Protein AF-A0AAC9JGA3-F1 (afdb_monomer_lite)

Secondary structure (DSSP, 8-state):
----------------------------STTTHHHHHHHHHHHHHTS-----------------------------------------GGGGSBGGG--TT-EEEESS-EEE-TTEEEEEEETTEEEEEETT--HHHHHHHHHSSSS-EEEEEES-SSEEE--SSSTTSPPPEEEEEEEEEEE-GGG-EEEEEEEPPBPPTTS-TT--B-EEEEEEPPTT--GGG-BHHHHHHHTTT-EEEE--S----

Sequence (249 aa):
MKEWKLCFLAGTIISSVVAPHVAFAQESDSAFSRIDEFLEQRTTLLSSDGAAEDAIEEKVEQPSQPEVAKHDVESEPKATPKPIADSNPNHSIALMDLPPASQFVFKQDVYLSANKKGKYFHGGSVLDISASASETEIVELLHSKNNSACALISNKSNIMMRGNDTTGRAPTFLEVSKVKLSSYSQGSKIYTITFDSKRPKNVDANSSIDISIMCSVPQGVEPSNVTLGDVNQSFGYMFDYTISNYIEI

pLDDT: mean 71.3, std 25.4, range [27.08, 97.81]

Radius of gyration: 30.63 Å; chains: 1; bounding box: 116×84×49 Å

Foldseek 3Di:
DDDDDDDDDDDDPPDDDDDPPPDPDDDDPVPVVVVVVVVVVVVVVVVDDDDDDDDDDDDDDDDDDDDDDDDDDPDDPPDDPDPPPPPQVQQQAQPQNFDFQKKWWFAAKDAFAPQFFWWKFAQNDIDTHGVPDDPVNVLCVQVVDQAKMKIKGKPDGGDMQHRPPDDPDGGHMFTFPHWDWDADPPRKIKIKTWTDWDDDPPDDPPDTITIIMIMTDHPPDDSRRHGNNSVCSSVVNRTDIDGDPDDDD

Structure (mmCIF, N/CA/C/O backbone):
data_AF-A0AAC9JGA3-F1
#
_entry.id   AF-A0AAC9JGA3-F1
#
loop_
_atom_site.group_PDB
_atom_site.id
_atom_site.type_symbol
_atom_site.label_atom_id
_atom_site.label_alt_id
_atom_site.label_comp_id
_atom_site.label_asym_id
_atom_site.label_entity_id
_atom_site.label_seq_id
_atom_site.pdbx_PDB_ins_code
_atom_site.Cartn_x
_atom_site.Cartn_y
_atom_site.Cartn_z
_atom_site.occupancy
_atom_site.B_iso_or_equiv
_atom_site.auth_seq_id
_atom_site.auth_comp_id
_atom_site.auth_asym_id
_atom_site.auth_atom_id
_atom_site.pdbx_PDB_model_num
ATOM 1 N N . MET A 1 1 ? 57.430 58.718 -22.036 1.00 35.16 1 MET A N 1
ATOM 2 C CA . MET A 1 1 ? 56.676 59.017 -23.277 1.00 35.16 1 MET A CA 1
ATOM 3 C C . MET A 1 1 ? 55.549 57.981 -23.328 1.00 35.16 1 MET A C 1
ATOM 5 O O . MET A 1 1 ? 55.877 56.823 -23.127 1.00 35.16 1 MET A O 1
ATOM 9 N N . LYS A 1 2 ? 54.241 58.303 -23.259 1.00 39.06 2 LYS A N 1
ATOM 10 C CA . LYS A 1 2 ? 53.410 59.109 -24.195 1.00 39.06 2 LYS A CA 1
ATOM 11 C C . LYS A 1 2 ? 53.525 58.555 -25.632 1.00 39.06 2 LYS A C 1
ATOM 13 O O . LYS A 1 2 ? 54.653 58.486 -26.096 1.00 39.06 2 LYS A O 1
ATOM 18 N N . GLU A 1 3 ? 52.483 58.127 -26.359 1.00 39.69 3 GLU A N 1
ATOM 19 C CA . GLU A 1 3 ? 51.001 58.185 -26.215 1.00 39.69 3 GLU A CA 1
ATOM 20 C C . GLU A 1 3 ? 50.370 56.853 -26.714 1.00 39.69 3 GLU A C 1
ATOM 22 O O . GLU A 1 3 ? 50.988 56.149 -27.503 1.00 39.69 3 GLU A O 1
ATOM 27 N N . TRP A 1 4 ? 49.285 56.313 -26.140 1.00 36.78 4 TRP A N 1
ATOM 28 C CA . TRP A 1 4 ? 47.860 56.621 -26.397 1.00 36.78 4 TRP A CA 1
ATOM 29 C C . TRP A 1 4 ? 47.379 56.435 -27.856 1.00 36.78 4 TRP A C 1
ATOM 31 O O . TRP A 1 4 ? 47.672 57.245 -28.729 1.00 36.78 4 TRP A O 1
ATOM 41 N N . LYS A 1 5 ? 46.531 55.416 -28.079 1.00 42.72 5 LYS A N 1
ATOM 42 C CA . LYS A 1 5 ? 45.452 55.406 -29.086 1.00 42.72 5 LYS A CA 1
ATOM 43 C C . LYS A 1 5 ? 44.316 54.485 -28.625 1.00 42.72 5 LYS A C 1
ATOM 45 O O . LYS A 1 5 ? 44.536 53.299 -28.398 1.00 42.72 5 LYS A O 1
ATOM 50 N N . LEU A 1 6 ? 43.113 55.043 -28.478 1.00 40.84 6 LEU A N 1
ATOM 51 C CA . LEU A 1 6 ? 41.872 54.275 -28.332 1.00 40.84 6 LEU A CA 1
ATOM 52 C C . LEU A 1 6 ? 41.413 53.745 -29.698 1.00 40.84 6 LEU A C 1
ATOM 54 O O . LEU A 1 6 ? 41.661 54.390 -30.714 1.00 40.84 6 LEU A O 1
ATOM 58 N N . CYS A 1 7 ? 40.640 52.656 -29.680 1.00 36.59 7 CYS A N 1
ATOM 59 C CA . CYS A 1 7 ? 39.311 52.615 -30.304 1.00 36.59 7 CYS A CA 1
ATOM 60 C C . CYS A 1 7 ? 38.496 51.440 -29.731 1.00 36.59 7 CYS A C 1
ATOM 62 O O . CYS A 1 7 ? 38.776 50.280 -30.018 1.00 36.59 7 CYS A O 1
ATOM 64 N N . PHE A 1 8 ? 37.482 51.750 -28.920 1.00 35.50 8 PHE A N 1
ATOM 65 C CA . PHE A 1 8 ? 36.394 50.827 -28.576 1.00 35.50 8 PHE A CA 1
ATOM 66 C C . PHE A 1 8 ? 35.356 50.857 -29.703 1.00 35.50 8 PHE A C 1
ATOM 68 O O . PHE A 1 8 ? 34.937 51.957 -30.050 1.00 35.50 8 PHE A O 1
ATOM 75 N N . LEU A 1 9 ? 34.900 49.699 -30.207 1.00 37.31 9 LEU A N 1
ATOM 76 C CA . LEU A 1 9 ? 33.552 49.508 -30.787 1.00 37.31 9 LEU A CA 1
ATOM 77 C C . LEU A 1 9 ? 33.303 48.049 -31.223 1.00 37.31 9 LEU A C 1
ATOM 79 O O . LEU A 1 9 ? 33.610 47.653 -32.341 1.00 37.31 9 LEU A O 1
ATOM 83 N N . ALA A 1 10 ? 32.704 47.269 -30.325 1.00 38.72 10 ALA A N 1
ATOM 84 C CA . ALA A 1 10 ? 31.880 46.086 -30.592 1.00 38.72 10 ALA A CA 1
ATOM 85 C C . ALA A 1 10 ? 31.180 45.749 -29.261 1.00 38.72 10 ALA A C 1
ATOM 87 O O . ALA A 1 10 ? 31.833 45.730 -28.224 1.00 38.72 10 ALA A O 1
ATOM 88 N N . GLY A 1 11 ? 29.878 45.516 -29.169 1.00 33.78 11 GLY A N 1
ATOM 89 C CA . GLY A 1 11 ? 28.859 45.395 -30.204 1.00 33.78 11 GLY A CA 1
ATOM 90 C C . GLY A 1 11 ? 27.708 44.616 -29.577 1.00 33.78 11 GLY A C 1
ATOM 91 O O . GLY A 1 11 ? 27.741 43.390 -29.555 1.00 33.78 11 GLY A O 1
ATOM 92 N N . THR A 1 12 ? 26.749 45.317 -28.971 1.00 39.12 12 THR A N 1
ATOM 93 C CA . THR A 1 12 ? 25.687 44.696 -28.166 1.00 39.12 12 THR A CA 1
ATOM 94 C C . THR A 1 12 ? 24.723 43.916 -29.057 1.00 39.12 12 THR A C 1
ATOM 96 O O . THR A 1 12 ? 23.787 44.486 -29.614 1.00 39.12 12 THR A O 1
ATOM 99 N N . ILE A 1 13 ? 24.925 42.603 -29.183 1.00 40.97 13 ILE A N 1
ATOM 100 C CA . ILE A 1 13 ? 23.961 41.720 -29.845 1.00 40.97 13 ILE A CA 1
ATOM 101 C C . ILE A 1 13 ? 22.857 41.378 -28.843 1.00 40.97 13 ILE A C 1
ATOM 103 O O . ILE A 1 13 ? 22.954 40.422 -28.075 1.00 40.97 13 ILE A O 1
ATOM 107 N N . ILE A 1 14 ? 21.779 42.161 -28.878 1.00 38.78 14 ILE A N 1
ATOM 108 C CA . ILE A 1 14 ? 20.491 41.752 -28.315 1.00 38.78 14 ILE A CA 1
ATOM 109 C C . ILE A 1 14 ? 19.895 40.729 -29.288 1.00 38.78 14 ILE A C 1
ATOM 111 O O . ILE A 1 14 ? 19.242 41.098 -30.260 1.00 38.78 14 ILE A O 1
ATOM 115 N N . SER A 1 15 ? 20.148 39.439 -29.055 1.00 36.59 15 SER A N 1
ATOM 116 C CA . SER A 1 15 ? 19.426 38.363 -29.743 1.00 36.59 15 SER A CA 1
ATOM 117 C C . SER A 1 15 ? 18.213 37.962 -28.917 1.00 36.59 15 SER A C 1
ATOM 119 O O . SER A 1 15 ? 18.303 37.197 -27.959 1.00 36.59 15 SER A O 1
ATOM 121 N N . SER A 1 16 ? 17.065 38.506 -29.303 1.00 36.69 16 SER A N 1
ATOM 122 C CA . SER A 1 16 ? 15.755 38.060 -28.849 1.00 36.69 16 SER A CA 1
ATOM 123 C C . SER A 1 16 ? 15.495 36.626 -29.316 1.00 36.69 16 SER A C 1
ATOM 125 O O . SER A 1 16 ? 15.308 36.395 -30.512 1.00 36.69 16 SER A O 1
ATOM 127 N N . VAL A 1 17 ? 15.415 35.678 -28.382 1.00 37.91 17 VAL A N 1
ATOM 128 C CA . VAL A 1 17 ? 14.782 34.375 -28.626 1.00 37.91 17 VAL A CA 1
ATOM 129 C C . VAL A 1 17 ? 13.423 34.385 -27.939 1.00 37.91 17 VAL A C 1
ATOM 131 O O . VAL A 1 17 ? 13.317 34.532 -26.724 1.00 37.91 17 VAL A O 1
ATOM 134 N N . VAL A 1 18 ? 12.382 34.296 -28.762 1.00 38.16 18 VAL A N 1
ATOM 135 C CA . VAL A 1 18 ? 10.975 34.368 -28.365 1.00 38.16 18 VAL A CA 1
ATOM 136 C C . VAL A 1 18 ? 10.595 33.130 -27.553 1.00 38.16 18 VAL A C 1
ATOM 138 O O . VAL A 1 18 ? 10.873 32.004 -27.963 1.00 38.16 18 VAL A O 1
ATOM 141 N N . ALA A 1 19 ? 9.925 33.336 -26.419 1.00 34.31 19 ALA A N 1
ATOM 142 C CA . ALA A 1 19 ? 9.324 32.249 -25.660 1.00 34.31 19 ALA A CA 1
ATOM 143 C C . ALA A 1 19 ? 8.141 31.644 -26.443 1.00 34.31 19 ALA A C 1
ATOM 145 O O . ALA A 1 19 ? 7.256 32.394 -26.867 1.00 34.31 19 ALA A O 1
ATOM 146 N N . PRO A 1 20 ? 8.051 30.311 -26.601 1.00 36.00 20 PRO A N 1
ATOM 147 C CA . PRO A 1 20 ? 6.816 29.686 -27.039 1.00 36.00 20 PRO A CA 1
ATOM 148 C C . PRO A 1 20 ? 5.809 29.738 -25.885 1.00 36.00 20 PRO A C 1
ATOM 150 O O . PRO A 1 20 ? 5.829 28.906 -24.978 1.00 36.00 20 PRO A O 1
ATOM 153 N N . HIS A 1 21 ? 4.915 30.726 -25.921 1.00 32.41 21 HIS A N 1
ATOM 154 C CA . HIS A 1 21 ? 3.704 30.720 -25.106 1.00 32.41 21 HIS A CA 1
ATOM 155 C C . HIS A 1 21 ? 2.812 29.550 -25.541 1.00 32.41 21 HIS A C 1
ATOM 157 O O . HIS A 1 21 ? 1.985 29.685 -26.441 1.00 32.41 21 HIS A O 1
ATOM 163 N N . VAL A 1 22 ? 2.968 28.393 -24.895 1.00 35.88 22 VAL A N 1
ATOM 164 C CA . VAL A 1 22 ? 1.945 27.346 -24.932 1.00 35.88 22 VAL A CA 1
ATOM 165 C C . VAL A 1 22 ? 0.841 27.783 -23.979 1.00 35.88 22 VAL A C 1
ATOM 167 O O . VAL A 1 22 ? 1.027 27.806 -22.763 1.00 35.88 22 VAL A O 1
ATOM 170 N N . ALA A 1 23 ? -0.290 28.192 -24.548 1.00 32.78 23 ALA A N 1
ATOM 171 C CA . ALA A 1 23 ? -1.455 28.604 -23.789 1.00 32.78 23 ALA A CA 1
ATOM 172 C C . ALA A 1 23 ? -2.025 27.408 -23.011 1.00 32.78 23 ALA A C 1
ATOM 174 O O . ALA A 1 23 ? -2.644 26.520 -23.594 1.00 32.78 23 ALA A O 1
ATOM 175 N N . PHE A 1 24 ? -1.851 27.408 -21.689 1.00 33.88 24 PHE A N 1
ATOM 176 C CA . PHE A 1 24 ? -2.744 26.655 -20.817 1.00 33.88 24 PHE A CA 1
ATOM 177 C C . PHE A 1 24 ? -4.070 27.408 -20.763 1.00 33.88 24 PHE A C 1
ATOM 179 O O . PHE A 1 24 ? -4.141 28.521 -20.242 1.00 33.88 24 PHE A O 1
ATOM 186 N N . ALA A 1 25 ? -5.098 26.816 -21.369 1.00 36.44 25 ALA A N 1
ATOM 187 C CA . ALA A 1 25 ? -6.450 27.342 -21.321 1.00 36.44 25 ALA A CA 1
ATOM 188 C C . ALA A 1 25 ? -6.956 27.392 -19.870 1.00 36.44 25 ALA A C 1
ATOM 190 O O . ALA A 1 25 ? -6.658 26.511 -19.062 1.00 36.44 25 ALA A O 1
ATOM 191 N N . GLN A 1 26 ? -7.737 28.427 -19.561 1.00 38.59 26 GLN A N 1
ATOM 192 C CA . GLN A 1 26 ? -8.506 28.510 -18.323 1.00 38.59 26 GLN A CA 1
ATOM 193 C C . GLN A 1 26 ? -9.514 27.361 -18.265 1.00 38.59 26 GLN A C 1
ATOM 195 O O . GLN A 1 26 ? -10.462 27.352 -19.045 1.00 38.59 26 GLN A O 1
ATOM 200 N N . GLU A 1 27 ? -9.359 26.446 -17.309 1.00 40.41 27 GLU A N 1
ATOM 201 C CA . GLU A 1 27 ? -10.446 25.549 -16.906 1.00 40.41 27 GLU A CA 1
ATOM 202 C C . GLU A 1 27 ? -10.263 25.075 -15.451 1.00 40.41 27 GLU A C 1
ATOM 204 O O . GLU A 1 27 ? -10.041 23.902 -15.163 1.00 40.41 27 GLU A O 1
ATOM 209 N N . SER A 1 28 ? -10.308 26.019 -14.500 1.00 44.59 28 SER A N 1
ATOM 210 C CA . SER A 1 28 ? -10.261 25.706 -13.058 1.00 44.59 28 SER A CA 1
ATOM 211 C C . SER A 1 28 ? -11.213 26.521 -12.172 1.00 44.59 28 SER A C 1
ATOM 213 O O . SER A 1 28 ? -11.169 26.369 -10.955 1.00 44.59 28 SER A O 1
ATOM 215 N N . ASP A 1 29 ? -12.114 27.323 -12.748 1.00 38.22 29 ASP A N 1
ATOM 216 C CA . ASP A 1 29 ? -13.107 28.094 -11.977 1.00 38.22 29 ASP A CA 1
ATOM 217 C C . ASP A 1 29 ? -14.356 27.259 -11.605 1.00 38.22 29 ASP A C 1
ATOM 219 O O . ASP A 1 29 ? -15.135 27.639 -10.735 1.00 38.22 29 ASP A O 1
ATOM 223 N N . SER A 1 30 ? -14.537 26.077 -12.210 1.00 47.59 30 SER A N 1
ATOM 224 C CA . SER A 1 30 ? -15.674 25.169 -11.966 1.00 47.59 30 SER A CA 1
ATOM 225 C C . SER A 1 30 ? -15.442 24.131 -10.857 1.00 47.59 30 SER A C 1
ATOM 227 O O . SER A 1 30 ? -16.378 23.441 -10.449 1.00 47.59 30 SER A O 1
ATOM 229 N N . ALA A 1 31 ? -14.203 23.992 -10.373 1.00 47.34 31 ALA A N 1
ATOM 230 C CA . ALA A 1 31 ? -13.842 23.018 -9.341 1.00 47.34 31 ALA A CA 1
ATOM 231 C C . ALA A 1 31 ? -14.022 23.562 -7.913 1.00 47.34 31 ALA A C 1
ATOM 233 O O . ALA A 1 31 ? -14.289 22.784 -6.999 1.00 47.34 31 ALA A O 1
ATOM 234 N N . PHE A 1 32 ? -13.909 24.882 -7.724 1.00 42.53 32 PHE A N 1
ATOM 235 C CA . PHE A 1 32 ? -14.073 25.524 -6.416 1.00 42.53 32 PHE A CA 1
ATOM 236 C C . PHE A 1 32 ? -15.542 25.822 -6.078 1.00 42.53 32 PHE A C 1
ATOM 238 O O . PHE A 1 32 ? -15.943 25.608 -4.937 1.00 42.53 32 PHE A O 1
ATOM 245 N N . SER A 1 33 ? -16.381 26.177 -7.060 1.00 46.97 33 SER A N 1
ATOM 246 C CA . SER A 1 33 ? -17.808 26.471 -6.821 1.00 46.97 33 SER A CA 1
ATOM 247 C C . SER A 1 33 ? -18.597 25.298 -6.222 1.00 46.97 33 SER A C 1
ATOM 249 O O . SER A 1 33 ? -19.509 25.509 -5.428 1.00 46.97 33 SER A O 1
ATOM 251 N N . ARG A 1 34 ? -18.206 24.053 -6.527 1.00 48.91 34 ARG A N 1
ATOM 252 C CA . ARG A 1 34 ? -18.829 22.839 -5.965 1.00 48.91 34 ARG A CA 1
ATOM 253 C C . ARG A 1 34 ? -18.509 22.596 -4.488 1.00 48.91 34 ARG A C 1
ATOM 255 O O . ARG A 1 34 ? -19.200 21.807 -3.851 1.00 48.91 34 ARG A O 1
ATOM 262 N N . ILE A 1 35 ? -17.455 23.214 -3.955 1.00 54.16 35 ILE A N 1
ATOM 263 C CA . ILE A 1 35 ? -17.107 23.110 -2.531 1.00 54.16 35 ILE A CA 1
ATOM 264 C C . ILE A 1 35 ? -17.970 24.090 -1.731 1.00 54.16 35 ILE A C 1
ATOM 266 O O . ILE A 1 35 ? -18.530 23.702 -0.707 1.00 54.16 35 ILE A O 1
ATOM 270 N N . ASP A 1 36 ? -18.153 25.309 -2.239 1.00 46.88 36 ASP A N 1
ATOM 271 C CA . ASP A 1 36 ? -18.997 26.323 -1.601 1.00 46.88 36 ASP A CA 1
ATOM 272 C C . ASP A 1 36 ? -20.487 25.926 -1.629 1.00 46.88 36 ASP A C 1
ATOM 274 O O . ASP A 1 36 ? -21.153 25.978 -0.595 1.00 46.88 36 ASP A O 1
ATOM 278 N N . GLU A 1 37 ? -20.989 25.391 -2.752 1.00 53.19 37 GLU A N 1
ATOM 279 C CA . GLU A 1 37 ? -22.365 24.867 -2.859 1.00 53.19 37 GLU A CA 1
ATOM 280 C C . GLU A 1 37 ? -22.641 23.732 -1.847 1.00 53.19 37 GLU A C 1
ATOM 282 O O . GLU A 1 37 ? -23.715 23.661 -1.244 1.00 53.19 37 GLU A O 1
ATOM 287 N N . PHE A 1 38 ? -21.648 22.873 -1.581 1.00 52.19 38 PHE A N 1
ATOM 288 C CA . PHE A 1 38 ? -21.757 21.797 -0.587 1.00 52.19 38 PHE A CA 1
ATOM 289 C C . PHE A 1 38 ? -21.788 22.322 0.861 1.00 52.19 38 PHE A C 1
ATOM 291 O O . PHE A 1 38 ? -22.424 21.721 1.733 1.00 52.19 38 PHE A O 1
ATOM 298 N N . LEU A 1 39 ? -21.126 23.452 1.136 1.00 49.81 39 LEU A N 1
ATOM 299 C CA . LEU A 1 39 ? -21.152 24.108 2.446 1.00 49.81 39 LEU A CA 1
ATOM 300 C C . LEU A 1 39 ? -22.472 24.867 2.678 1.00 49.81 39 LEU A C 1
ATOM 302 O O . LEU A 1 39 ? -23.038 24.777 3.773 1.00 49.81 39 LEU A O 1
ATOM 306 N N . GLU A 1 40 ? -23.025 25.530 1.657 1.00 55.47 40 GLU A N 1
ATOM 307 C CA . GLU A 1 40 ? -24.343 26.182 1.749 1.00 55.47 40 GLU A CA 1
ATOM 308 C C . GLU A 1 40 ? -25.490 25.172 1.926 1.00 55.47 40 GLU A C 1
ATOM 310 O O . GLU A 1 40 ? -26.335 25.352 2.813 1.00 55.47 40 GLU A O 1
ATOM 315 N N . GLN A 1 41 ? -25.490 24.058 1.177 1.00 53.41 41 GLN A N 1
ATOM 316 C CA . GLN A 1 41 ? -26.484 22.981 1.340 1.00 53.41 41 GLN A CA 1
ATOM 317 C C . GLN A 1 41 ? -26.457 22.367 2.749 1.00 53.41 41 GLN A C 1
ATOM 319 O O . GLN A 1 41 ? -27.500 22.060 3.330 1.00 53.41 41 GLN A O 1
ATOM 324 N N . ARG A 1 42 ? -25.270 22.226 3.352 1.00 50.84 42 ARG A N 1
ATOM 325 C CA . ARG A 1 42 ? -25.152 21.712 4.725 1.00 50.84 42 ARG A CA 1
ATOM 326 C C . ARG A 1 42 ? -25.665 22.706 5.772 1.00 50.84 42 ARG A C 1
ATOM 328 O O . ARG A 1 42 ? -26.176 22.285 6.806 1.00 50.84 42 ARG A O 1
ATOM 335 N N . THR A 1 43 ? -25.556 24.006 5.503 1.00 48.94 43 THR A N 1
ATOM 336 C CA . THR A 1 43 ? -26.014 25.070 6.413 1.00 48.94 43 THR A CA 1
ATOM 337 C C . THR A 1 43 ? -27.540 25.237 6.372 1.00 48.94 43 THR A C 1
ATOM 339 O O . THR A 1 43 ? -28.170 25.453 7.408 1.00 48.94 43 THR A O 1
ATOM 342 N N . THR A 1 44 ? -28.158 25.046 5.201 1.00 49.69 44 THR A N 1
ATOM 343 C CA . THR A 1 44 ? -29.626 25.032 5.048 1.00 49.69 44 THR A CA 1
ATOM 344 C C . THR A 1 44 ? -30.269 23.790 5.669 1.00 49.69 44 THR A C 1
ATOM 346 O O . THR A 1 44 ? -31.257 23.925 6.390 1.00 49.69 44 THR A O 1
ATOM 349 N N . LEU A 1 45 ? -29.679 22.599 5.500 1.00 49.25 45 LEU A N 1
ATOM 350 C CA . LEU A 1 45 ? -30.177 21.362 6.128 1.00 49.25 45 LEU A CA 1
ATOM 351 C C . LEU A 1 45 ? -30.067 21.346 7.665 1.00 49.25 45 LEU A C 1
ATOM 353 O O . LEU A 1 45 ? -30.804 20.614 8.315 1.00 49.25 45 LEU A O 1
ATOM 357 N N . LEU A 1 46 ? -29.191 22.163 8.259 1.00 45.72 46 LEU A N 1
ATOM 358 C CA . LEU A 1 46 ? -29.091 22.340 9.717 1.00 45.72 46 LEU A CA 1
ATOM 359 C C . LEU A 1 46 ? -30.073 23.385 10.285 1.00 45.72 46 LEU A C 1
ATOM 361 O O . LEU A 1 46 ? -30.075 23.614 11.492 1.00 45.72 46 LEU A O 1
ATOM 365 N N . SER A 1 47 ? -30.894 24.016 9.437 1.00 43.97 47 SER A N 1
ATOM 366 C CA . SER A 1 47 ? -31.835 25.084 9.823 1.00 43.97 47 SER A CA 1
ATOM 367 C C . SER A 1 47 ? -33.314 24.723 9.607 1.00 43.97 47 SER A C 1
ATOM 369 O O . SER A 1 47 ? -34.175 25.586 9.763 1.00 43.97 47 SER A O 1
ATOM 371 N N . SER A 1 48 ? -33.627 23.475 9.236 1.00 37.34 48 SER A N 1
ATOM 372 C CA . SER A 1 48 ? -34.992 23.020 8.933 1.00 37.34 48 SER A CA 1
ATOM 373 C C . SER A 1 48 ? -35.413 21.863 9.844 1.00 37.34 48 SER A C 1
ATOM 375 O O . SER A 1 48 ? -35.431 20.705 9.443 1.00 37.34 48 SER A O 1
ATOM 377 N N . ASP A 1 49 ? -35.779 22.214 11.076 1.00 40.59 49 ASP A N 1
ATOM 378 C CA . ASP A 1 49 ? -36.531 21.354 11.994 1.00 40.59 49 ASP A CA 1
ATOM 379 C C . ASP A 1 49 ? -37.865 22.066 12.301 1.00 40.59 49 ASP A C 1
ATOM 381 O O . ASP A 1 49 ? -37.873 23.105 12.968 1.00 40.59 49 ASP A O 1
ATOM 385 N N . GLY A 1 50 ? -38.994 21.562 11.779 1.00 29.67 50 GLY A N 1
ATOM 386 C CA . GLY A 1 50 ? -40.327 22.101 12.103 1.00 29.67 50 GLY A CA 1
ATOM 387 C C . GLY A 1 50 ? -41.479 21.801 11.124 1.00 29.67 50 GLY A C 1
ATOM 388 O O . GLY A 1 50 ? -41.479 22.333 10.021 1.00 29.67 50 GLY A O 1
ATOM 389 N N . ALA A 1 51 ? -42.505 21.085 11.628 1.00 29.61 51 ALA A N 1
ATOM 390 C CA . ALA A 1 51 ? -43.886 20.901 11.104 1.00 29.61 51 ALA A CA 1
ATOM 391 C C . ALA A 1 51 ? -44.044 20.122 9.762 1.00 29.61 51 ALA A C 1
ATOM 393 O O . ALA A 1 51 ? -43.374 20.429 8.786 1.00 29.61 51 ALA A O 1
ATOM 394 N N . ALA A 1 52 ? -44.779 18.992 9.686 1.00 29.88 52 ALA A N 1
ATOM 395 C CA . ALA A 1 52 ? -46.258 18.802 9.712 1.00 29.88 52 ALA A CA 1
ATOM 396 C C . ALA A 1 52 ? -46.958 19.360 8.439 1.00 29.88 52 ALA A C 1
ATOM 398 O O . ALA A 1 52 ? -46.578 20.436 7.994 1.00 29.88 52 ALA A O 1
ATOM 399 N N . GLU A 1 53 ? -47.958 18.745 7.779 1.00 31.14 53 GLU A N 1
ATOM 400 C CA . GLU A 1 53 ? -48.850 17.577 8.021 1.00 31.14 53 GLU A CA 1
ATOM 401 C C . GLU A 1 53 ? -49.562 17.180 6.677 1.00 31.14 53 GLU A C 1
ATOM 403 O O . GLU A 1 53 ? -49.575 18.012 5.775 1.00 31.14 53 GLU A O 1
ATOM 408 N N . ASP A 1 54 ? -50.181 15.980 6.571 1.00 28.36 54 ASP A N 1
ATOM 409 C CA . ASP A 1 54 ? -51.308 15.561 5.664 1.00 28.36 54 ASP A CA 1
ATOM 410 C C . ASP A 1 54 ? -51.261 15.730 4.101 1.00 28.36 54 ASP A C 1
ATOM 412 O O . ASP A 1 54 ? -50.479 16.507 3.569 1.00 28.36 54 ASP A O 1
ATOM 416 N N . ALA A 1 55 ? -52.101 15.106 3.233 1.00 31.03 55 ALA A N 1
ATOM 417 C CA . ALA A 1 55 ? -52.839 13.809 3.164 1.00 31.03 55 ALA A CA 1
ATOM 418 C C . ALA A 1 55 ? -53.567 13.644 1.767 1.00 31.03 55 ALA A C 1
ATOM 420 O O . ALA A 1 55 ? -53.608 14.609 1.008 1.00 31.03 55 ALA A O 1
ATOM 421 N N . ILE A 1 56 ? -54.224 12.483 1.489 1.00 34.84 56 ILE A N 1
ATOM 422 C CA . ILE A 1 56 ? -55.267 12.178 0.429 1.00 34.84 56 ILE A CA 1
ATOM 423 C C . ILE A 1 56 ? -54.740 11.944 -1.037 1.00 34.84 56 ILE A C 1
ATOM 425 O O . ILE A 1 56 ? -53.909 12.721 -1.484 1.00 34.84 56 ILE A O 1
ATOM 429 N N . GLU A 1 57 ? -54.988 10.881 -1.855 1.00 32.06 57 GLU A N 1
ATOM 430 C CA . GLU A 1 57 ? -56.140 10.037 -2.364 1.00 32.06 57 GLU A CA 1
ATOM 431 C C . GLU A 1 57 ? -56.873 10.576 -3.644 1.00 32.06 57 GLU A C 1
ATOM 433 O O . GLU A 1 57 ? -56.887 11.786 -3.836 1.00 32.06 57 GLU A O 1
ATOM 438 N N . GLU A 1 58 ? -57.460 9.828 -4.617 1.00 29.58 58 GLU A N 1
ATOM 439 C CA . GLU A 1 58 ? -57.794 8.386 -4.855 1.00 29.58 58 GLU A CA 1
ATOM 440 C C . GLU A 1 58 ? -57.863 8.046 -6.403 1.00 29.58 58 GLU A C 1
ATOM 442 O O . GLU A 1 58 ? -58.404 8.856 -7.152 1.00 29.58 58 GLU A O 1
ATOM 447 N N . LYS A 1 59 ? -57.460 6.826 -6.868 1.00 27.64 59 LYS A N 1
ATOM 448 C CA . LYS A 1 59 ? -57.993 6.062 -8.076 1.00 27.64 59 LYS A CA 1
ATOM 449 C C . LYS A 1 59 ? -57.696 6.583 -9.529 1.00 27.64 59 LYS A C 1
ATOM 451 O O . LYS A 1 59 ? -57.260 7.710 -9.683 1.00 27.64 59 LYS A O 1
ATOM 456 N N . VAL A 1 60 ? -57.793 5.851 -10.672 1.00 28.58 60 VAL A N 1
ATOM 457 C CA . VAL A 1 60 ? -58.832 4.933 -11.242 1.00 28.58 60 VAL A CA 1
ATOM 458 C C . VAL A 1 60 ? -58.316 3.959 -12.360 1.00 28.58 60 VAL A C 1
ATOM 460 O O . VAL A 1 60 ? -57.525 4.353 -13.207 1.00 28.58 60 VAL A O 1
ATOM 463 N N . GLU A 1 61 ? -58.851 2.722 -12.347 1.00 27.08 61 GLU A N 1
ATOM 464 C CA . GLU A 1 61 ? -59.129 1.653 -13.366 1.00 27.08 61 GLU A CA 1
ATOM 465 C C . GLU A 1 61 ? -58.288 1.293 -14.629 1.00 27.08 61 GLU A C 1
ATOM 467 O O . GLU A 1 61 ? -57.886 2.103 -15.458 1.00 27.08 61 GLU A O 1
ATOM 472 N N . GLN A 1 62 ? -58.234 -0.037 -14.834 1.00 31.42 62 GLN A N 1
ATOM 473 C CA . GLN A 1 62 ? -57.992 -0.816 -16.065 1.00 31.42 62 GLN A CA 1
ATOM 474 C C . GLN A 1 62 ? -59.362 -1.336 -16.582 1.00 31.42 62 GLN A C 1
ATOM 476 O O . GLN A 1 62 ? -60.223 -1.619 -15.746 1.00 31.42 62 GLN A O 1
ATOM 481 N N . PRO A 1 63 ? -59.616 -1.484 -17.901 1.00 34.94 63 PRO A N 1
ATOM 482 C CA . PRO A 1 63 ? -59.377 -2.757 -18.621 1.00 34.94 63 PRO A CA 1
ATOM 483 C C . PRO A 1 63 ? -58.823 -2.483 -20.057 1.00 34.94 63 PRO A C 1
ATOM 485 O O . PRO A 1 63 ? -58.450 -1.354 -20.347 1.00 34.94 63 PRO A O 1
ATOM 488 N N . SER A 1 64 ? -58.651 -3.390 -21.035 1.00 29.09 64 SER A N 1
ATOM 489 C CA . SER A 1 64 ? -59.073 -4.792 -21.268 1.00 29.09 64 SER A CA 1
ATOM 490 C C . SER A 1 64 ? -58.001 -5.561 -22.087 1.00 29.09 64 SER A C 1
ATOM 492 O O . SER A 1 64 ? -56.973 -4.991 -22.441 1.00 29.09 64 SER A O 1
ATOM 494 N N . GLN A 1 65 ? -58.267 -6.821 -22.464 1.00 28.62 65 GLN A N 1
ATOM 495 C CA . GLN A 1 65 ? -57.522 -7.602 -23.478 1.00 28.62 65 GLN A CA 1
ATOM 496 C C . GLN A 1 65 ? -58.477 -8.012 -24.629 1.00 28.62 65 GLN A C 1
ATOM 498 O O . GLN A 1 65 ? -59.694 -7.880 -24.464 1.00 28.62 65 GLN A O 1
ATOM 503 N N . PRO A 1 66 ? -57.982 -8.496 -25.787 1.00 37.06 66 PRO A N 1
ATOM 504 C CA . PRO A 1 66 ? -58.211 -9.923 -26.047 1.00 37.06 66 PRO A CA 1
ATOM 505 C C . PRO A 1 66 ? -57.040 -10.682 -26.707 1.00 37.06 66 PRO A C 1
ATOM 507 O O . PRO A 1 66 ? -56.020 -10.132 -27.113 1.00 37.06 66 PRO A O 1
ATOM 510 N N . GLU A 1 67 ? -57.233 -11.995 -26.752 1.00 32.50 67 GLU A N 1
ATOM 511 C CA . GLU A 1 67 ? -56.294 -13.094 -26.984 1.00 32.50 67 GLU A CA 1
ATOM 512 C C . GLU A 1 67 ? -56.265 -13.579 -28.450 1.00 32.50 67 GLU A C 1
ATOM 514 O O . GLU A 1 67 ? -57.319 -13.744 -29.060 1.00 32.50 67 GLU A O 1
ATOM 519 N N . VAL A 1 68 ? -55.078 -13.914 -28.983 1.00 32.28 68 VAL A N 1
ATOM 520 C CA . VAL A 1 68 ? -54.902 -14.906 -30.070 1.00 32.28 68 VAL A CA 1
ATOM 521 C C . VAL A 1 68 ? -53.614 -15.698 -29.810 1.00 32.28 68 VAL A C 1
ATOM 523 O O . VAL A 1 68 ? -52.592 -15.124 -29.441 1.00 32.28 68 VAL A O 1
ATOM 526 N N . ALA A 1 69 ? -53.669 -17.020 -29.980 1.00 29.89 69 ALA A N 1
ATOM 527 C CA . ALA A 1 69 ? -52.653 -17.959 -29.504 1.00 29.89 69 ALA A CA 1
ATOM 528 C C . ALA A 1 69 ? -51.766 -18.585 -30.606 1.00 29.89 69 ALA A C 1
ATOM 530 O O . ALA A 1 69 ? -52.124 -18.594 -31.783 1.00 29.89 69 ALA A O 1
ATOM 531 N N . LYS A 1 70 ? -50.701 -19.258 -30.132 1.00 28.36 70 LYS A N 1
ATOM 532 C CA . LYS A 1 70 ? -49.825 -20.259 -30.789 1.00 28.36 70 LYS A CA 1
ATOM 533 C C . LYS A 1 70 ? -48.660 -19.752 -31.653 1.00 28.36 70 LYS A C 1
ATOM 535 O O . LYS A 1 70 ? -48.827 -19.444 -32.826 1.00 28.36 70 LYS A O 1
ATOM 540 N N . HIS A 1 71 ? -47.448 -19.928 -31.123 1.00 32.09 71 HIS A N 1
ATOM 541 C CA . HIS A 1 71 ? -46.604 -21.048 -31.563 1.00 32.09 71 HIS A CA 1
ATOM 542 C C . HIS A 1 71 ? -45.545 -21.399 -30.506 1.00 32.09 71 HIS A C 1
ATOM 544 O O . HIS A 1 71 ? -44.743 -20.548 -30.134 1.00 32.09 71 HIS A O 1
ATOM 550 N N . ASP A 1 72 ? -45.525 -22.658 -30.060 1.00 32.09 72 ASP A N 1
ATOM 551 C CA . ASP A 1 72 ? -44.392 -23.218 -29.320 1.00 32.09 72 ASP A CA 1
ATOM 552 C C . ASP A 1 72 ? -43.184 -23.364 -30.249 1.00 32.09 72 ASP A C 1
ATOM 554 O O . ASP A 1 72 ? -43.264 -24.023 -31.290 1.00 32.09 72 ASP A O 1
ATOM 558 N N . VAL A 1 73 ? -42.053 -22.795 -29.836 1.00 36.66 73 VAL A N 1
ATOM 559 C CA . VAL A 1 73 ? -40.720 -23.248 -30.237 1.00 36.66 73 VAL A CA 1
ATOM 560 C C . VAL A 1 73 ? -39.893 -23.322 -28.963 1.00 36.66 73 VAL A C 1
ATOM 562 O O . VAL A 1 73 ? -39.546 -22.301 -28.374 1.00 36.66 73 VAL A O 1
ATOM 565 N N . GLU A 1 74 ? -39.602 -24.547 -28.541 1.00 38.59 74 GLU A N 1
ATOM 566 C CA . GLU A 1 74 ? -38.736 -24.860 -27.408 1.00 38.59 74 GLU A CA 1
ATOM 567 C C . GLU A 1 74 ? -37.296 -24.434 -27.735 1.00 38.59 74 GLU A C 1
ATOM 569 O O . GLU A 1 74 ? -36.496 -25.191 -28.282 1.00 38.59 74 GLU A O 1
ATOM 574 N N . SER A 1 75 ? -36.975 -23.169 -27.460 1.00 36.44 75 SER A N 1
ATOM 575 C CA . SER A 1 75 ? -35.608 -22.669 -27.534 1.00 36.44 75 SER A CA 1
ATOM 576 C C . SER A 1 75 ? -34.867 -23.065 -26.262 1.00 36.44 75 SER A C 1
ATOM 578 O O . SER A 1 75 ? -35.188 -22.553 -25.185 1.00 36.44 75 SER A O 1
ATOM 580 N N . GLU A 1 76 ? -33.869 -23.941 -26.396 1.00 36.78 76 GLU A N 1
ATOM 581 C CA . GLU A 1 76 ? -32.943 -24.298 -25.318 1.00 36.78 76 GLU A CA 1
ATOM 582 C C . GLU A 1 76 ? -32.493 -23.040 -24.551 1.00 36.78 76 GLU A C 1
ATOM 584 O O . GLU A 1 76 ? -32.153 -22.030 -25.185 1.00 36.78 76 GLU A O 1
ATOM 589 N N . PRO A 1 77 ? -32.436 -23.067 -23.205 1.00 38.12 77 PRO A N 1
ATOM 590 C CA . PRO A 1 77 ? -31.886 -21.961 -22.441 1.00 38.12 77 PRO A CA 1
ATOM 591 C C . PRO A 1 77 ? -30.388 -21.878 -22.734 1.00 38.12 77 PRO A C 1
ATOM 593 O O . PRO A 1 77 ? -29.570 -22.535 -22.090 1.00 38.12 77 PRO A O 1
ATOM 596 N N . LYS A 1 78 ? -30.039 -21.058 -23.732 1.00 35.03 78 LYS A N 1
ATOM 597 C CA . LYS A 1 78 ? -28.671 -20.711 -24.105 1.00 35.03 78 LYS A CA 1
ATOM 598 C C . LYS A 1 78 ? -27.988 -20.178 -22.857 1.00 35.03 78 LYS A C 1
ATOM 600 O O . LYS A 1 78 ? -28.213 -19.031 -22.480 1.00 35.03 78 LYS A O 1
ATOM 605 N N . ALA A 1 79 ? -27.221 -21.046 -22.201 1.00 36.16 79 ALA A N 1
ATOM 606 C CA . ALA A 1 79 ? -26.683 -20.782 -20.882 1.00 36.16 79 ALA A CA 1
ATOM 607 C C . ALA A 1 79 ? -25.878 -19.486 -20.933 1.00 36.16 79 ALA A C 1
ATOM 609 O O . ALA A 1 79 ? -24.793 -19.446 -21.518 1.00 36.16 79 ALA A O 1
ATOM 610 N N . THR A 1 80 ? -26.427 -18.426 -20.334 1.00 38.47 80 THR A N 1
ATOM 611 C CA . THR A 1 80 ? -25.682 -17.204 -20.062 1.00 38.47 80 THR A CA 1
ATOM 612 C C . THR A 1 80 ? -24.408 -17.652 -19.366 1.00 38.47 80 THR A C 1
ATOM 614 O O . THR A 1 80 ? -24.522 -18.320 -18.330 1.00 38.47 80 THR A O 1
ATOM 617 N N . PRO A 1 81 ? -23.211 -17.355 -19.903 1.00 39.22 81 PRO A N 1
ATOM 618 C CA . PRO A 1 81 ? -21.993 -17.620 -19.171 1.00 39.22 81 PRO A CA 1
ATOM 619 C C . PRO A 1 81 ? -22.152 -16.905 -17.837 1.00 39.22 81 PRO A C 1
ATOM 621 O O . PRO A 1 81 ? -22.253 -15.676 -17.801 1.00 39.22 81 PRO A O 1
ATOM 624 N N . LYS A 1 82 ? -22.254 -17.671 -16.742 1.00 36.25 82 LYS A N 1
ATOM 625 C CA . LYS A 1 82 ? -22.099 -17.084 -15.414 1.00 36.25 82 LYS A CA 1
ATOM 626 C C . LYS A 1 82 ? -20.800 -16.287 -15.483 1.00 36.25 82 LYS A C 1
ATOM 628 O O . LYS A 1 82 ? -19.842 -16.825 -16.050 1.00 36.25 82 LYS A O 1
ATOM 633 N N . PRO A 1 83 ? -20.744 -15.053 -14.950 1.00 36.78 83 PRO A N 1
ATOM 634 C CA . PRO A 1 83 ? -19.467 -14.388 -14.782 1.00 36.78 83 PRO A CA 1
ATOM 635 C C . PRO A 1 83 ? -18.565 -15.402 -14.093 1.00 36.78 83 PRO A C 1
ATOM 637 O O . PRO A 1 83 ? -18.925 -15.913 -13.027 1.00 36.78 83 PRO A O 1
ATOM 640 N N . ILE A 1 84 ? -17.472 -15.783 -14.755 1.00 39.44 84 ILE A N 1
ATOM 641 C CA . ILE A 1 84 ? -16.449 -16.577 -14.097 1.00 39.44 84 ILE A CA 1
ATOM 642 C C . ILE A 1 84 ? -15.973 -15.638 -13.007 1.00 39.44 84 ILE A C 1
ATOM 644 O O . ILE A 1 84 ? -15.357 -14.614 -13.293 1.00 39.44 84 ILE A O 1
ATOM 648 N N . ALA A 1 85 ? -16.383 -15.918 -11.773 1.00 45.62 85 ALA A N 1
ATOM 649 C CA . ALA A 1 85 ? -15.820 -15.228 -10.644 1.00 45.62 85 ALA A CA 1
ATOM 650 C C . ALA A 1 85 ? -14.332 -15.555 -10.705 1.00 45.62 85 ALA A C 1
ATOM 652 O O . ALA A 1 85 ? -13.958 -16.714 -10.515 1.00 45.62 85 ALA A O 1
ATOM 653 N N . ASP A 1 86 ? -13.508 -14.548 -10.997 1.00 45.69 86 ASP A N 1
ATOM 654 C CA . ASP A 1 86 ? -12.068 -14.578 -10.756 1.00 45.69 86 ASP A CA 1
ATOM 655 C C . ASP A 1 86 ? -11.861 -14.613 -9.235 1.00 45.69 86 ASP A C 1
ATOM 657 O O . ASP A 1 86 ? -11.359 -13.676 -8.612 1.00 45.69 86 ASP A O 1
ATOM 661 N N . SER A 1 87 ? -12.299 -15.711 -8.613 1.00 57.03 87 SER A N 1
ATOM 662 C CA . SER A 1 87 ? -12.036 -16.051 -7.228 1.00 57.03 87 SER A CA 1
ATOM 663 C C . SER A 1 87 ? -10.581 -16.487 -7.158 1.00 57.03 87 SER A C 1
ATOM 665 O O . SER A 1 87 ? -10.270 -17.673 -7.024 1.00 57.03 87 SER A O 1
ATOM 667 N N . ASN A 1 88 ? -9.685 -15.510 -7.310 1.00 72.31 88 ASN A N 1
ATOM 668 C CA . ASN A 1 88 ? -8.286 -15.666 -6.976 1.00 72.31 88 ASN A CA 1
ATOM 669 C C . ASN A 1 88 ? -8.263 -16.207 -5.535 1.00 72.31 88 ASN A C 1
ATOM 671 O O . ASN A 1 88 ? -8.747 -15.516 -4.634 1.00 72.31 88 ASN A O 1
ATOM 675 N N . PRO A 1 89 ? -7.767 -17.436 -5.299 1.00 82.12 89 PRO A N 1
ATOM 676 C CA . PRO A 1 89 ? -7.905 -18.105 -4.005 1.00 82.12 89 PRO A CA 1
ATOM 677 C C . PRO A 1 89 ? -7.213 -17.332 -2.877 1.00 82.12 89 PRO A C 1
ATOM 679 O O . PRO A 1 89 ? -7.541 -17.507 -1.708 1.00 82.12 89 PRO A O 1
ATOM 682 N N . ASN A 1 90 ? -6.304 -16.420 -3.224 1.00 89.38 90 ASN A N 1
ATOM 683 C CA . ASN A 1 90 ? -5.607 -15.570 -2.274 1.00 89.38 90 ASN A CA 1
ATOM 684 C C . ASN A 1 90 ? -6.512 -14.459 -1.707 1.00 89.38 90 ASN A C 1
ATOM 686 O O . ASN A 1 90 ? -6.193 -13.897 -0.665 1.00 89.38 90 ASN A O 1
ATOM 690 N N . HIS A 1 91 ? -7.656 -14.141 -2.333 1.00 89.31 91 HIS A N 1
ATOM 691 C CA . HIS A 1 91 ? -8.577 -13.103 -1.839 1.00 89.31 91 HIS A CA 1
ATOM 692 C C . HIS A 1 91 ? -9.191 -13.430 -0.476 1.00 89.31 91 HIS A C 1
ATOM 694 O O . HIS A 1 91 ? -9.488 -12.496 0.255 1.00 89.31 91 HIS A O 1
ATOM 700 N N . SER A 1 92 ? -9.338 -14.704 -0.096 1.00 90.94 92 SER A N 1
ATOM 701 C CA . SER A 1 92 ? -9.886 -15.092 1.215 1.00 90.94 92 SER A CA 1
ATOM 702 C C . SER A 1 92 ? -8.870 -15.065 2.364 1.00 90.94 92 SER A C 1
ATOM 704 O O . SER A 1 92 ? -9.228 -15.388 3.493 1.00 90.94 92 SER A O 1
ATOM 706 N N . ILE A 1 93 ? -7.604 -14.725 2.102 1.00 92.56 93 ILE A N 1
ATOM 707 C CA . ILE A 1 93 ? -6.569 -14.647 3.140 1.00 92.56 93 ILE A CA 1
ATOM 708 C C . ILE A 1 93 ? -6.827 -13.410 4.002 1.00 92.56 93 ILE A C 1
ATOM 710 O O . ILE A 1 93 ? -6.910 -12.294 3.478 1.00 92.56 93 ILE A O 1
ATOM 714 N N . ALA A 1 94 ? -6.940 -13.605 5.317 1.00 93.31 94 ALA A N 1
ATOM 715 C CA . ALA A 1 94 ? -7.060 -12.515 6.277 1.00 93.31 94 ALA A CA 1
ATOM 716 C C . ALA A 1 94 ? -5.792 -11.652 6.257 1.00 93.31 94 ALA A C 1
ATOM 718 O O . ALA A 1 94 ? -4.669 -12.155 6.210 1.00 93.31 94 ALA A O 1
ATOM 719 N N . LEU A 1 95 ? -5.954 -10.332 6.309 1.00 93.38 95 LEU A N 1
ATOM 720 C CA . LEU A 1 95 ? -4.855 -9.396 6.074 1.00 93.38 95 LEU A CA 1
ATOM 721 C C . LEU A 1 95 ? -3.748 -9.483 7.142 1.00 93.38 95 LEU A C 1
ATOM 723 O O . LEU A 1 95 ? -2.593 -9.190 6.847 1.00 93.38 95 LEU A O 1
ATOM 727 N N . MET A 1 96 ? -4.079 -9.915 8.363 1.00 93.19 96 MET A N 1
ATOM 728 C CA . MET A 1 96 ? -3.101 -10.169 9.433 1.00 93.19 96 MET A CA 1
ATOM 729 C C . MET A 1 96 ? -2.298 -11.463 9.252 1.00 93.19 96 MET A C 1
ATOM 731 O O . MET A 1 96 ? -1.202 -11.553 9.800 1.00 93.19 96 MET A O 1
ATOM 735 N N . ASP A 1 97 ? -2.809 -12.419 8.474 1.00 92.88 97 ASP A N 1
ATOM 736 C CA . ASP A 1 97 ? -2.172 -13.719 8.225 1.00 92.88 97 ASP A CA 1
ATOM 737 C C . ASP A 1 97 ? -1.291 -13.700 6.962 1.00 92.88 97 ASP A C 1
ATOM 739 O O . ASP A 1 97 ? -0.705 -14.713 6.585 1.00 92.88 97 ASP A O 1
ATOM 743 N N . LEU A 1 98 ? -1.188 -12.543 6.299 1.00 92.94 98 LEU A N 1
ATOM 744 C CA . LEU A 1 98 ? -0.379 -12.315 5.105 1.00 92.94 98 LEU A CA 1
ATOM 745 C C . LEU A 1 98 ? 1.120 -12.510 5.413 1.00 92.94 98 LEU A C 1
ATOM 747 O O . LEU A 1 98 ? 1.706 -11.667 6.104 1.00 92.94 98 LEU A O 1
ATOM 751 N N . PRO A 1 99 ? 1.783 -13.559 4.885 1.00 92.38 99 PRO A N 1
ATOM 752 C CA . PRO A 1 99 ? 3.181 -13.793 5.206 1.00 92.38 99 PRO A CA 1
ATOM 753 C C . PRO A 1 99 ? 4.082 -12.741 4.536 1.00 92.38 99 PRO A C 1
ATOM 755 O O . PRO A 1 99 ? 3.825 -12.353 3.386 1.00 92.38 99 PRO A O 1
ATOM 758 N N . PRO A 1 100 ? 5.167 -12.307 5.207 1.00 93.25 100 PRO A N 1
ATOM 759 C CA . PRO A 1 100 ? 6.279 -11.610 4.571 1.00 93.25 100 PRO A CA 1
ATOM 760 C C . PRO A 1 100 ? 6.766 -12.290 3.283 1.00 93.25 100 PRO A C 1
ATOM 762 O O . PRO A 1 100 ? 6.538 -13.481 3.064 1.00 93.25 100 PRO A O 1
ATOM 765 N N . ALA A 1 101 ? 7.414 -11.514 2.416 1.00 93.31 101 ALA A N 1
ATOM 766 C CA . ALA A 1 101 ? 7.785 -11.880 1.045 1.00 93.31 101 ALA A CA 1
ATOM 767 C C . ALA A 1 101 ? 6.609 -12.161 0.077 1.00 93.31 101 ALA A C 1
ATOM 769 O O . ALA A 1 101 ? 6.835 -12.374 -1.113 1.00 93.31 101 ALA A O 1
ATOM 770 N N . SER A 1 102 ? 5.344 -12.093 0.521 1.00 95.62 102 SER A N 1
ATOM 771 C CA . SER A 1 102 ? 4.194 -12.084 -0.401 1.00 95.62 102 SER A CA 1
ATOM 772 C C . SER A 1 102 ? 4.224 -10.850 -1.306 1.00 95.62 102 SER A C 1
ATOM 774 O O . SER A 1 102 ? 4.622 -9.767 -0.880 1.00 95.62 102 SER A O 1
ATOM 776 N N . GLN A 1 103 ? 3.775 -10.983 -2.552 1.00 95.44 103 GLN A N 1
ATOM 777 C CA . GLN A 1 103 ? 3.913 -9.949 -3.577 1.00 95.44 103 GLN A CA 1
ATOM 778 C C . GLN A 1 103 ? 2.561 -9.412 -4.051 1.00 95.44 103 GLN A C 1
ATOM 780 O O . GLN A 1 103 ? 1.655 -10.171 -4.394 1.00 95.44 103 GLN A O 1
ATOM 785 N N . PHE A 1 104 ? 2.459 -8.084 -4.103 1.00 96.19 104 PHE A N 1
ATOM 786 C CA . PHE A 1 104 ? 1.354 -7.325 -4.686 1.00 96.19 104 PHE A CA 1
ATOM 787 C C . PHE A 1 104 ? 1.791 -6.900 -6.088 1.00 96.19 104 PHE A C 1
ATOM 789 O O . PHE A 1 104 ? 2.605 -5.983 -6.232 1.00 96.19 104 PHE A O 1
ATOM 796 N N . VAL A 1 105 ? 1.299 -7.589 -7.115 1.00 94.88 105 VAL A N 1
ATOM 797 C CA . VAL A 1 105 ? 1.653 -7.357 -8.522 1.00 94.88 105 VAL A CA 1
ATOM 798 C C . VAL A 1 105 ? 0.636 -6.401 -9.135 1.00 94.88 105 VAL A C 1
ATOM 800 O O . VAL A 1 105 ? -0.563 -6.661 -9.074 1.00 94.88 105 VAL A O 1
ATOM 803 N N . PHE A 1 106 ? 1.087 -5.292 -9.721 1.00 93.69 106 PHE A N 1
ATOM 804 C CA . PHE A 1 106 ? 0.178 -4.334 -10.358 1.00 93.69 106 PHE A CA 1
ATOM 805 C C . PHE A 1 106 ? -0.354 -4.888 -11.690 1.00 93.69 106 PHE A C 1
ATOM 807 O O . PHE A 1 106 ? 0.421 -5.318 -12.546 1.00 93.69 106 PHE A O 1
ATOM 814 N N . LYS A 1 107 ? -1.674 -4.823 -11.894 1.00 91.81 107 LYS A N 1
ATOM 815 C CA . LYS A 1 107 ? -2.335 -5.128 -13.177 1.00 91.81 107 LYS A CA 1
ATOM 816 C C . LYS A 1 107 ? -2.306 -3.963 -14.154 1.00 91.81 107 LYS A C 1
ATOM 818 O O . LYS A 1 107 ? -2.162 -4.194 -15.348 1.00 91.81 107 LYS A O 1
ATOM 823 N N . GLN A 1 108 ? -2.406 -2.743 -13.635 1.00 90.75 108 GLN A N 1
ATOM 824 C CA . GLN A 1 108 ? -2.479 -1.500 -14.402 1.00 90.75 108 GLN A CA 1
ATOM 825 C C . GLN A 1 108 ? -1.414 -0.500 -13.944 1.00 90.75 108 GLN A C 1
ATOM 827 O O . GLN A 1 108 ? -1.009 -0.524 -12.777 1.00 90.75 108 GLN A O 1
ATOM 832 N N . ASP A 1 109 ? -0.966 0.369 -14.849 1.00 92.06 109 ASP A N 1
ATOM 833 C CA . ASP A 1 109 ? -0.006 1.433 -14.534 1.00 92.06 109 ASP A CA 1
ATOM 834 C C . ASP A 1 109 ? -0.560 2.416 -13.479 1.00 92.06 109 ASP A C 1
ATOM 836 O O . ASP A 1 109 ? -1.685 2.911 -13.565 1.00 92.06 109 ASP A O 1
ATOM 840 N N . VAL A 1 110 ? 0.266 2.753 -12.484 1.00 92.44 110 VAL A N 1
ATOM 841 C CA . VAL A 1 110 ? -0.063 3.718 -11.423 1.00 92.44 110 VAL A CA 1
ATOM 842 C C . VAL A 1 110 ? 1.025 4.771 -11.332 1.00 92.44 110 VAL A C 1
ATOM 844 O O . VAL A 1 110 ? 2.173 4.481 -10.990 1.00 92.44 110 VAL A O 1
ATOM 847 N N . TYR A 1 111 ? 0.650 6.020 -11.586 1.00 93.25 111 TYR A N 1
ATOM 848 C CA . TYR A 1 111 ? 1.570 7.151 -11.587 1.00 93.25 111 TYR A CA 1
ATOM 849 C C . TYR A 1 111 ? 1.321 8.089 -10.402 1.00 93.25 111 TYR A C 1
ATOM 851 O O . TYR A 1 111 ? 0.277 8.740 -10.327 1.00 93.25 111 TYR A O 1
ATOM 859 N N . LEU A 1 112 ? 2.281 8.179 -9.478 1.00 94.88 112 LEU A N 1
ATOM 860 C CA . LEU A 1 112 ? 2.305 9.228 -8.459 1.00 94.88 112 LEU A CA 1
ATOM 861 C C . LEU A 1 112 ? 2.981 10.463 -9.054 1.00 94.88 112 LEU A C 1
ATOM 863 O O . LEU A 1 112 ? 4.206 10.507 -9.175 1.00 94.88 112 LEU A O 1
ATOM 867 N N . SER A 1 113 ? 2.178 11.462 -9.411 1.00 93.56 113 SER A N 1
ATOM 868 C CA . SER A 1 113 ? 2.634 12.741 -9.963 1.00 93.56 113 SER A CA 1
ATOM 869 C C . SER A 1 113 ? 3.615 13.474 -9.042 1.00 93.56 113 SER A C 1
ATOM 871 O O . SER A 1 113 ? 3.683 13.217 -7.838 1.00 93.56 113 SER A O 1
ATOM 873 N N . ALA A 1 114 ? 4.374 14.423 -9.594 1.00 93.81 114 ALA A N 1
ATOM 874 C CA . ALA A 1 114 ? 5.223 15.310 -8.799 1.00 93.81 114 ALA A CA 1
ATOM 875 C C . ALA A 1 114 ? 4.413 16.047 -7.711 1.00 93.81 114 ALA A C 1
ATOM 877 O O . ALA A 1 114 ? 3.253 16.406 -7.917 1.00 93.81 114 ALA A O 1
ATOM 878 N N . ASN A 1 115 ? 5.036 16.284 -6.552 1.00 93.88 115 ASN A N 1
ATOM 879 C CA . ASN A 1 115 ? 4.427 16.944 -5.386 1.00 93.88 115 ASN A CA 1
ATOM 880 C C . ASN A 1 115 ? 3.196 16.219 -4.792 1.00 93.88 115 ASN A C 1
ATOM 882 O O . ASN A 1 115 ? 2.416 16.823 -4.050 1.00 93.88 115 ASN A O 1
ATOM 886 N N . LYS A 1 116 ? 3.030 14.919 -5.070 1.00 96.56 116 LYS A N 1
ATOM 887 C CA . LYS A 1 116 ? 2.042 14.045 -4.418 1.00 96.56 116 LYS A CA 1
ATOM 888 C C . LYS A 1 116 ? 2.729 13.041 -3.495 1.00 96.56 116 LYS A C 1
ATOM 890 O O . LYS A 1 116 ? 3.779 12.507 -3.839 1.00 96.56 116 LYS A O 1
ATOM 895 N N . LYS A 1 117 ? 2.121 12.773 -2.338 1.00 96.31 117 LYS A N 1
ATOM 896 C CA . LYS A 1 117 ? 2.572 11.756 -1.368 1.00 96.31 117 LYS A CA 1
ATOM 897 C C . LYS A 1 117 ? 2.033 10.362 -1.694 1.00 96.31 117 LYS A C 1
ATOM 899 O O . LYS A 1 117 ? 2.552 9.362 -1.213 1.00 96.31 117 LYS A O 1
ATOM 904 N N . GLY A 1 118 ? 0.959 10.287 -2.474 1.00 97.00 118 GLY A N 1
ATOM 905 C CA . GLY A 1 118 ? 0.249 9.040 -2.704 1.00 97.00 118 GLY A CA 1
ATOM 906 C C . GLY A 1 118 ? -1.060 9.224 -3.454 1.00 97.00 118 GLY A C 1
ATOM 907 O O . GLY A 1 118 ? -1.365 10.317 -3.938 1.00 97.00 118 GLY A O 1
ATOM 908 N N . LYS A 1 119 ? -1.841 8.148 -3.504 1.00 96.44 119 LYS A N 1
ATOM 909 C CA . LYS A 1 119 ? -3.211 8.126 -4.023 1.00 96.44 119 LYS A CA 1
ATOM 910 C C . LYS A 1 119 ? -4.155 7.503 -3.010 1.00 96.44 119 LYS A C 1
ATOM 912 O O . LYS A 1 119 ? -3.810 6.512 -2.376 1.00 96.44 119 LYS A O 1
ATOM 917 N N . TYR A 1 120 ? -5.338 8.080 -2.898 1.00 95.12 120 TYR A N 1
ATOM 918 C CA . TYR A 1 120 ? -6.479 7.578 -2.151 1.00 95.12 120 TYR A CA 1
ATOM 919 C C . TYR A 1 120 ? -7.433 6.855 -3.107 1.00 95.12 120 TYR A C 1
ATOM 921 O O . TYR A 1 120 ? -7.689 7.347 -4.205 1.00 95.12 120 TYR A O 1
ATOM 929 N N . PHE A 1 121 ? -7.956 5.711 -2.682 1.00 93.88 121 PHE A N 1
ATOM 930 C CA . PHE A 1 121 ? -8.813 4.812 -3.443 1.00 93.88 121 PHE A CA 1
ATOM 931 C C . PHE A 1 121 ? -10.050 4.465 -2.616 1.00 93.88 121 PHE A C 1
ATOM 933 O O . PHE A 1 121 ? -9.945 4.058 -1.456 1.00 93.88 121 PHE A O 1
ATOM 940 N N . HIS A 1 122 ? -11.224 4.621 -3.221 1.00 87.81 122 HIS A N 1
ATOM 941 C CA . HIS A 1 122 ? -12.501 4.312 -2.590 1.00 87.81 122 HIS A CA 1
ATOM 942 C C . HIS A 1 122 ? -13.535 3.936 -3.653 1.00 87.81 122 HIS A C 1
ATOM 944 O O . HIS A 1 122 ? -13.922 4.775 -4.466 1.00 87.81 122 HIS A O 1
ATOM 950 N N . GLY A 1 123 ? -13.976 2.673 -3.663 1.00 72.88 123 GLY A N 1
ATOM 951 C CA . GLY A 1 123 ? -15.040 2.199 -4.560 1.00 72.88 123 GLY A CA 1
ATOM 952 C C . GLY A 1 123 ? -14.776 2.465 -6.049 1.00 72.88 123 GLY A C 1
ATOM 953 O O . GLY A 1 123 ? -15.689 2.856 -6.769 1.00 72.88 123 GLY A O 1
ATOM 954 N N . GLY A 1 124 ? -13.521 2.341 -6.496 1.00 73.75 124 GLY A N 1
ATOM 955 C CA . GLY A 1 124 ? -13.100 2.647 -7.872 1.00 73.75 124 GLY A CA 1
ATOM 956 C C . GLY A 1 124 ? -12.823 4.130 -8.170 1.00 73.75 124 GLY A C 1
ATOM 957 O O . GLY A 1 124 ? -12.254 4.437 -9.215 1.00 73.75 124 GLY A O 1
ATOM 958 N N . SER A 1 125 ? -13.144 5.055 -7.259 1.00 85.00 125 SER A N 1
ATOM 959 C CA . SER A 1 125 ? -12.712 6.458 -7.357 1.00 85.00 125 SER A CA 1
ATOM 960 C C . SER A 1 125 ? -11.280 6.625 -6.847 1.00 85.00 125 SER A C 1
ATOM 962 O O . SER A 1 125 ? -10.917 6.044 -5.822 1.00 85.00 125 SER A O 1
ATOM 964 N N . VAL A 1 126 ? -10.480 7.450 -7.532 1.00 92.25 126 VAL A N 1
ATOM 965 C CA . VAL A 1 126 ? -9.059 7.678 -7.219 1.00 92.25 126 VAL A CA 1
ATOM 966 C C . VAL A 1 126 ? -8.770 9.174 -7.080 1.00 92.25 126 VAL A C 1
ATOM 968 O O . VAL A 1 126 ? -9.092 9.951 -7.976 1.00 92.25 126 VAL A O 1
ATOM 971 N N . LEU A 1 127 ? -8.136 9.575 -5.976 1.00 92.88 127 LEU A N 1
ATOM 972 C CA . LEU A 1 127 ? -7.751 10.961 -5.678 1.00 92.88 127 LEU A CA 1
ATOM 973 C C . LEU A 1 127 ? -6.259 11.052 -5.330 1.00 92.88 127 LEU A C 1
ATOM 975 O O . LEU A 1 127 ? -5.691 10.129 -4.753 1.00 92.88 127 LEU A O 1
ATOM 979 N N . ASP A 1 128 ? -5.615 12.174 -5.645 1.00 95.75 128 ASP A N 1
ATOM 980 C CA . ASP A 1 128 ? -4.209 12.416 -5.297 1.00 95.75 128 ASP A CA 1
ATOM 981 C C . ASP A 1 128 ? -4.059 12.990 -3.879 1.00 95.75 128 ASP A C 1
ATOM 983 O O . ASP A 1 128 ? -4.705 13.975 -3.525 1.00 95.75 128 ASP A O 1
ATOM 987 N N . ILE A 1 129 ? -3.120 12.448 -3.100 1.00 96.62 129 ILE A N 1
ATOM 988 C CA . ILE A 1 129 ? -2.785 12.926 -1.750 1.00 96.62 129 ILE A CA 1
ATOM 989 C C . ILE A 1 129 ? -1.634 13.941 -1.844 1.00 96.62 129 ILE A C 1
ATOM 991 O O . ILE A 1 129 ? -0.599 13.665 -2.457 1.00 96.62 129 ILE A O 1
ATOM 995 N N . SER A 1 130 ? -1.796 15.120 -1.233 1.00 95.50 130 SER A N 1
ATOM 996 C CA . SER A 1 130 ? -0.770 16.180 -1.208 1.00 95.50 130 SER A CA 1
ATOM 997 C C . SER A 1 130 ? 0.549 15.701 -0.590 1.00 95.50 130 SER A C 1
ATOM 999 O O . SER A 1 130 ? 0.529 14.983 0.409 1.00 95.50 130 SER A O 1
ATOM 1001 N N . ALA A 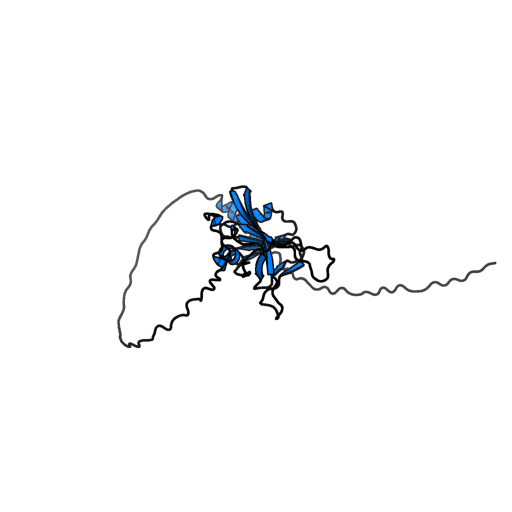1 131 ? 1.695 16.157 -1.118 1.00 94.06 131 ALA A N 1
ATOM 1002 C CA . ALA A 1 131 ? 3.010 15.975 -0.486 1.00 94.06 131 ALA A CA 1
ATOM 1003 C C . ALA A 1 131 ? 3.047 16.429 0.987 1.00 94.06 131 ALA A C 1
ATOM 1005 O O . ALA A 1 131 ? 3.759 15.832 1.790 1.00 94.06 131 ALA A O 1
ATOM 1006 N N . SER A 1 132 ? 2.272 17.461 1.338 1.00 94.31 132 SER A N 1
ATOM 1007 C CA . SER A 1 132 ? 2.215 18.035 2.688 1.00 94.31 132 SER A CA 1
ATOM 1008 C C . SER A 1 132 ? 1.341 17.261 3.678 1.00 94.31 132 SER A C 1
ATOM 1010 O O . SER A 1 132 ? 1.394 17.571 4.864 1.00 94.31 132 SER A O 1
ATOM 1012 N N . ALA A 1 133 ? 0.533 16.296 3.222 1.00 95.31 133 ALA A N 1
ATOM 1013 C CA . ALA A 1 133 ? -0.442 15.626 4.077 1.00 95.31 133 ALA A CA 1
ATOM 1014 C C . ALA A 1 133 ? 0.251 14.851 5.209 1.00 95.31 133 ALA A C 1
ATOM 1016 O O . ALA A 1 133 ? 1.105 13.986 4.969 1.00 95.31 133 ALA A O 1
ATOM 1017 N N . SER A 1 134 ? -0.135 15.142 6.446 1.00 94.00 134 SER A N 1
ATOM 1018 C CA . SER A 1 134 ? 0.238 14.398 7.647 1.00 94.00 134 SER A CA 1
ATOM 1019 C C . SER A 1 134 ? -0.358 12.985 7.639 1.00 94.00 134 SER A C 1
ATOM 1021 O O . SER A 1 134 ? -1.198 12.638 6.810 1.00 94.00 134 SER A O 1
ATOM 1023 N N . GLU A 1 135 ? 0.102 12.125 8.548 1.00 90.62 135 GLU A N 1
ATOM 1024 C CA . GLU A 1 135 ? -0.509 10.801 8.725 1.00 90.62 135 GLU A CA 1
ATOM 1025 C C . GLU A 1 135 ? -1.956 10.918 9.230 1.00 90.62 135 GLU A C 1
ATOM 1027 O O . GLU A 1 135 ? -2.832 10.223 8.724 1.00 90.62 135 GLU A O 1
ATOM 1032 N N . THR A 1 136 ? -2.223 11.852 10.149 1.00 90.81 136 THR A N 1
ATOM 1033 C CA . THR A 1 136 ? -3.558 12.106 10.708 1.00 90.81 136 THR A CA 1
ATOM 1034 C C . THR A 1 136 ? -4.569 12.494 9.630 1.00 90.81 136 THR A C 1
ATOM 1036 O O . THR A 1 136 ? -5.616 11.864 9.547 1.00 90.81 136 THR A O 1
ATOM 1039 N N . GLU A 1 137 ? -4.237 13.438 8.741 1.00 92.75 137 GLU A N 1
ATOM 1040 C CA . GLU A 1 137 ? -5.127 13.848 7.638 1.00 92.75 137 GLU A CA 1
ATOM 1041 C C . GLU A 1 137 ? -5.432 12.688 6.671 1.00 92.75 137 GLU A C 1
ATOM 1043 O O . GLU A 1 137 ? -6.541 12.579 6.150 1.00 92.75 137 GLU A O 1
ATOM 1048 N N . ILE A 1 138 ? -4.469 11.783 6.441 1.00 93.69 138 ILE A N 1
ATOM 1049 C CA . ILE A 1 138 ? -4.685 10.579 5.619 1.00 93.69 138 ILE A CA 1
ATOM 1050 C C . ILE A 1 138 ? -5.644 9.614 6.327 1.00 93.69 138 ILE A C 1
ATOM 1052 O O . ILE A 1 138 ? -6.527 9.049 5.685 1.00 93.69 138 ILE A O 1
ATOM 1056 N N . VAL A 1 139 ? -5.502 9.433 7.642 1.00 91.75 139 VAL A N 1
ATOM 1057 C CA . VAL A 1 139 ? -6.394 8.582 8.445 1.00 91.75 139 VAL A CA 1
ATOM 1058 C C . VAL A 1 139 ? -7.808 9.156 8.521 1.00 91.75 139 VAL A C 1
ATOM 1060 O O . VAL A 1 139 ? -8.772 8.411 8.348 1.00 91.75 139 VAL A O 1
ATOM 1063 N N . GLU A 1 140 ? -7.949 10.468 8.701 1.00 90.25 140 GLU A N 1
ATOM 1064 C CA . GLU A 1 140 ? -9.239 11.164 8.664 1.00 90.25 140 GLU A CA 1
ATOM 1065 C C . GLU A 1 140 ? -9.909 11.016 7.291 1.00 90.25 140 GLU A C 1
ATOM 1067 O O . GLU A 1 140 ? -11.089 10.674 7.216 1.00 90.25 140 GLU A O 1
ATOM 1072 N N . LEU A 1 141 ? -9.153 11.152 6.194 1.00 90.75 141 LEU A N 1
ATOM 1073 C CA . LEU A 1 141 ? -9.651 10.901 4.838 1.00 90.75 141 LEU A CA 1
ATOM 1074 C C . LEU A 1 141 ? -10.112 9.441 4.646 1.00 90.75 141 LEU A C 1
ATOM 1076 O O . LEU A 1 141 ? -11.181 9.209 4.074 1.00 90.75 141 LEU A O 1
ATOM 1080 N N . LEU A 1 142 ? -9.354 8.462 5.154 1.00 91.31 142 LEU A N 1
ATOM 1081 C CA . LEU A 1 142 ? -9.709 7.032 5.131 1.00 91.31 142 LEU A CA 1
ATOM 1082 C C . LEU A 1 142 ? -10.952 6.703 5.969 1.00 91.31 142 LEU A C 1
ATOM 1084 O O . LEU A 1 142 ? -11.699 5.798 5.598 1.00 91.31 142 LEU A O 1
ATOM 1088 N N . HIS A 1 143 ? -11.188 7.427 7.066 1.00 85.50 143 HIS A N 1
ATOM 1089 C CA . HIS A 1 143 ? -12.361 7.248 7.926 1.00 85.50 143 HIS A CA 1
ATOM 1090 C C . HIS A 1 143 ? -13.590 8.055 7.468 1.00 85.50 143 HIS A C 1
ATOM 1092 O O . HIS A 1 143 ? -14.718 7.681 7.776 1.00 85.50 143 HIS A O 1
ATOM 1098 N N . SER A 1 144 ? -13.402 9.122 6.680 1.00 81.00 144 SER A N 1
ATOM 1099 C CA . SER A 1 144 ? -14.482 9.998 6.184 1.00 81.00 144 SER A CA 1
ATOM 1100 C C . SER A 1 144 ? -15.522 9.310 5.284 1.00 81.00 144 SER A C 1
ATOM 1102 O O . SER A 1 144 ? -16.533 9.921 4.926 1.00 81.00 144 SER A O 1
ATOM 1104 N N . LYS A 1 145 ? -15.274 8.057 4.883 1.00 72.38 145 LYS A N 1
ATOM 1105 C CA . LYS A 1 145 ? -16.172 7.232 4.075 1.00 72.38 145 LYS A CA 1
ATOM 1106 C C . LYS A 1 145 ? -16.519 5.948 4.823 1.00 72.38 145 LYS A C 1
ATOM 1108 O O . LYS A 1 145 ? -15.648 5.290 5.376 1.00 72.38 145 LYS A O 1
ATOM 1113 N N . ASN A 1 146 ? -17.796 5.569 4.775 1.00 66.75 146 ASN A N 1
ATOM 1114 C CA . ASN A 1 146 ? -18.321 4.416 5.515 1.00 66.75 146 ASN A CA 1
ATOM 1115 C C . ASN A 1 146 ? -17.926 3.052 4.912 1.00 66.75 146 ASN A C 1
ATOM 1117 O O . ASN A 1 146 ? -18.021 2.039 5.602 1.00 66.75 146 ASN A O 1
ATOM 1121 N N . ASN A 1 147 ? -17.477 3.016 3.651 1.00 70.31 147 ASN A N 1
ATOM 1122 C CA . ASN A 1 147 ? -17.002 1.793 2.991 1.00 70.31 147 ASN A CA 1
ATOM 1123 C C . ASN A 1 147 ? -15.474 1.712 3.052 1.00 70.31 147 ASN A C 1
ATOM 1125 O O . ASN A 1 147 ? -14.806 2.727 3.253 1.00 70.31 147 ASN A O 1
ATOM 1129 N N . SER A 1 148 ? -14.927 0.525 2.782 1.00 77.81 148 SER A N 1
ATOM 1130 C CA . SER A 1 148 ? -13.484 0.306 2.691 1.00 77.81 148 SER A CA 1
ATOM 1131 C C . SER A 1 148 ? -12.809 1.345 1.780 1.00 77.81 148 SER A C 1
ATOM 1133 O O . SER A 1 148 ? -13.214 1.594 0.637 1.00 77.81 148 SER A O 1
ATOM 1135 N N . ALA A 1 149 ? -11.790 2.003 2.320 1.00 92.06 149 ALA A N 1
ATOM 1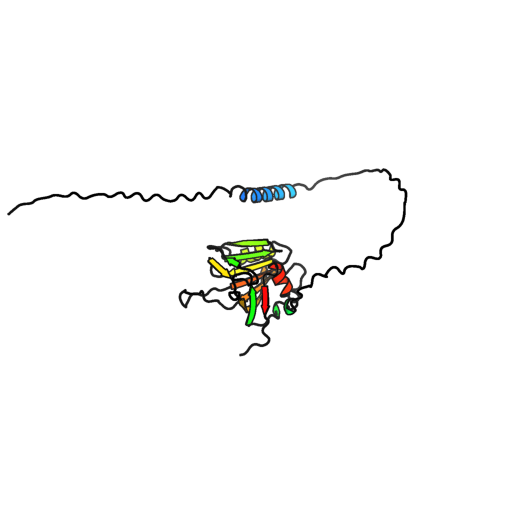136 C CA . ALA A 1 149 ? -10.961 2.955 1.603 1.00 92.06 149 ALA A CA 1
ATOM 1137 C C . ALA A 1 149 ? -9.498 2.612 1.863 1.00 92.06 149 ALA A C 1
ATOM 1139 O O . ALA A 1 149 ? -9.137 2.196 2.965 1.00 92.06 149 ALA A O 1
ATOM 1140 N N . CYS A 1 150 ? -8.652 2.799 0.855 1.00 95.44 150 CYS A N 1
ATOM 1141 C CA . CYS A 1 150 ? -7.224 2.536 0.952 1.00 95.44 150 CYS A CA 1
ATOM 1142 C C . CYS A 1 150 ? -6.414 3.683 0.351 1.00 95.44 150 CYS A C 1
ATOM 1144 O O . CYS A 1 150 ? -6.823 4.319 -0.613 1.00 95.44 150 CYS A O 1
ATOM 1146 N N . ALA A 1 151 ? -5.232 3.935 0.894 1.00 96.50 151 ALA A N 1
ATOM 1147 C CA . ALA A 1 151 ? -4.279 4.902 0.387 1.00 96.50 151 ALA A CA 1
ATOM 1148 C C . ALA A 1 151 ? -2.953 4.205 0.079 1.00 96.50 151 ALA A C 1
ATOM 1150 O O . ALA A 1 151 ? -2.395 3.530 0.940 1.00 96.50 151 ALA A O 1
ATOM 1151 N N . LEU A 1 152 ? -2.444 4.389 -1.137 1.00 97.12 152 LEU A N 1
ATOM 1152 C CA . LEU A 1 152 ? -1.096 4.003 -1.546 1.00 97.12 152 LEU A CA 1
ATOM 1153 C C . LEU A 1 152 ? -0.173 5.202 -1.323 1.00 97.12 152 LEU A C 1
ATOM 1155 O O . LEU A 1 152 ? -0.310 6.217 -2.006 1.00 97.12 152 LEU A O 1
ATOM 1159 N N . ILE A 1 153 ? 0.742 5.091 -0.366 1.00 97.62 153 ILE A N 1
ATOM 1160 C CA . ILE A 1 153 ? 1.617 6.166 0.111 1.00 97.62 153 ILE A CA 1
ATOM 1161 C C . ILE A 1 153 ? 3.064 5.866 -0.281 1.00 97.62 153 ILE A C 1
ATOM 1163 O O . ILE A 1 153 ? 3.495 4.716 -0.220 1.00 97.62 153 ILE A O 1
ATOM 1167 N N . SER A 1 154 ? 3.837 6.893 -0.641 1.00 95.88 154 SER A N 1
ATOM 1168 C CA . SER A 1 154 ? 5.282 6.783 -0.843 1.00 95.88 154 SER A CA 1
ATOM 1169 C C . SER A 1 154 ? 6.058 7.945 -0.218 1.00 95.88 154 SER A C 1
ATOM 1171 O O . SER A 1 154 ? 5.552 9.056 -0.064 1.00 95.88 154 SER A O 1
ATOM 1173 N N . ASN A 1 155 ? 7.323 7.686 0.124 1.00 94.38 155 ASN A N 1
ATOM 1174 C CA . ASN A 1 155 ? 8.292 8.711 0.523 1.00 94.38 155 ASN A CA 1
ATOM 1175 C C . ASN A 1 155 ? 8.823 9.545 -0.672 1.00 94.38 155 ASN A C 1
ATOM 1177 O O . ASN A 1 155 ? 9.520 10.539 -0.451 1.00 94.38 155 ASN A O 1
ATOM 1181 N N . LYS A 1 156 ? 8.531 9.151 -1.925 1.00 92.94 156 LYS A N 1
ATOM 1182 C CA . LYS A 1 156 ? 8.875 9.882 -3.159 1.00 92.94 156 LYS A CA 1
ATOM 1183 C C . LYS A 1 156 ? 7.623 10.244 -3.961 1.00 92.94 156 LYS A C 1
ATOM 1185 O O . LYS A 1 156 ? 6.581 9.608 -3.856 1.00 92.94 156 LYS A O 1
ATOM 1190 N N . SER A 1 157 ? 7.779 11.245 -4.823 1.00 92.94 157 SER A N 1
ATOM 1191 C CA . SER A 1 157 ? 6.814 11.627 -5.860 1.00 92.94 157 SER A CA 1
ATOM 1192 C C . SER A 1 157 ? 7.456 11.475 -7.245 1.00 92.94 157 SER A C 1
ATOM 1194 O O . SER A 1 157 ? 8.660 11.220 -7.327 1.00 92.94 157 SER A O 1
ATOM 1196 N N . ASN A 1 158 ? 6.681 11.634 -8.322 1.00 92.00 158 ASN A N 1
ATOM 1197 C CA . ASN A 1 158 ? 7.121 11.383 -9.703 1.00 92.00 158 ASN A CA 1
ATOM 1198 C C . ASN A 1 158 ? 7.620 9.936 -9.916 1.00 92.00 158 ASN A C 1
ATOM 1200 O O . ASN A 1 158 ? 8.699 9.705 -10.464 1.00 92.00 158 ASN A O 1
ATOM 1204 N N . ILE A 1 159 ? 6.838 8.956 -9.447 1.00 91.56 159 ILE A N 1
ATOM 1205 C CA . ILE A 1 159 ? 7.136 7.523 -9.600 1.00 91.56 159 ILE A CA 1
ATOM 1206 C C . ILE A 1 159 ? 6.015 6.796 -10.345 1.00 91.56 159 ILE A C 1
ATOM 1208 O O . ILE A 1 159 ? 4.836 7.095 -10.171 1.00 91.56 159 ILE A O 1
ATOM 1212 N N . MET A 1 160 ? 6.397 5.808 -11.155 1.00 91.69 160 MET A N 1
ATOM 1213 C CA . MET A 1 160 ? 5.480 4.949 -11.900 1.00 91.69 160 MET A CA 1
ATOM 1214 C C . MET A 1 160 ? 5.653 3.500 -11.447 1.00 91.69 160 MET A C 1
ATOM 1216 O O . MET A 1 160 ? 6.750 2.941 -11.538 1.00 91.69 160 MET A O 1
ATOM 1220 N N . MET A 1 161 ? 4.570 2.894 -10.978 1.00 92.31 161 MET A N 1
ATOM 1221 C CA . MET A 1 161 ? 4.470 1.458 -10.726 1.00 92.31 161 MET A CA 1
ATOM 1222 C C . MET A 1 161 ? 3.797 0.845 -11.951 1.00 92.31 161 MET A C 1
ATOM 1224 O O . MET A 1 161 ? 2.692 1.253 -12.298 1.00 92.31 161 MET A O 1
ATOM 1228 N N . ARG A 1 162 ? 4.496 -0.050 -12.658 1.00 91.44 162 ARG A N 1
ATOM 1229 C CA . ARG A 1 162 ? 4.024 -0.568 -13.948 1.00 91.44 162 ARG A CA 1
ATOM 1230 C C . ARG A 1 162 ? 3.026 -1.702 -13.752 1.00 91.44 162 ARG A C 1
ATOM 1232 O O . ARG A 1 162 ? 3.329 -2.619 -12.987 1.00 91.44 162 ARG A O 1
ATOM 1239 N N . GLY A 1 163 ? 1.923 -1.661 -14.485 1.00 91.62 163 GLY A N 1
ATOM 1240 C CA . GLY A 1 163 ? 0.986 -2.760 -14.639 1.00 91.62 163 GLY A CA 1
ATOM 1241 C C . GLY A 1 163 ? 1.492 -3.877 -15.551 1.00 91.62 163 GLY A C 1
ATOM 1242 O O . GLY A 1 163 ? 2.652 -3.912 -15.971 1.00 91.62 163 GLY A O 1
ATOM 1243 N N . ASN A 1 164 ? 0.588 -4.800 -15.860 1.00 83.50 164 ASN A N 1
ATOM 1244 C CA . ASN A 1 164 ? 0.764 -5.865 -16.848 1.00 83.50 164 ASN A CA 1
ATOM 1245 C C . ASN A 1 164 ? 0.061 -5.525 -18.183 1.00 83.50 164 ASN A C 1
ATOM 1247 O O . ASN A 1 164 ? 0.154 -6.268 -19.157 1.00 83.50 164 ASN A O 1
ATOM 1251 N N . ASP A 1 165 ? -0.630 -4.384 -18.229 1.00 71.62 165 ASP A N 1
ATOM 1252 C CA . ASP A 1 165 ? -1.273 -3.772 -19.392 1.00 71.62 165 ASP A CA 1
ATOM 1253 C C . ASP A 1 165 ? -0.274 -3.122 -20.373 1.00 71.62 165 ASP A C 1
ATOM 1255 O O . ASP A 1 165 ? -0.574 -2.982 -21.562 1.00 71.62 165 ASP A O 1
ATOM 1259 N N . THR A 1 166 ? 0.934 -2.756 -19.921 1.00 59.78 166 THR A N 1
ATOM 1260 C CA . THR A 1 166 ? 1.888 -1.974 -20.726 1.00 59.78 166 THR A CA 1
ATOM 1261 C C . THR A 1 166 ? 3.099 -2.750 -21.281 1.00 59.78 166 THR A C 1
ATOM 1263 O O . THR A 1 166 ? 4.142 -2.947 -20.654 1.00 59.78 166 THR A O 1
ATOM 1266 N N . THR A 1 167 ? 3.068 -2.994 -22.597 1.00 57.69 167 THR A N 1
ATOM 1267 C CA . THR A 1 167 ? 4.267 -3.090 -23.471 1.00 57.69 167 THR A CA 1
ATOM 1268 C C . THR A 1 167 ? 5.293 -4.204 -23.183 1.00 57.69 167 THR A C 1
ATOM 1270 O O . THR A 1 167 ? 6.497 -3.994 -23.337 1.00 57.69 167 THR A O 1
ATOM 1273 N N . GLY A 1 168 ? 4.851 -5.409 -22.807 1.00 68.44 168 GLY A N 1
ATOM 1274 C CA . GLY A 1 168 ? 5.708 -6.613 -22.805 1.00 68.44 168 GLY A CA 1
ATOM 1275 C C . GLY A 1 168 ? 6.905 -6.569 -21.842 1.00 68.44 168 GLY A C 1
ATOM 1276 O O . GLY A 1 168 ? 7.862 -7.329 -21.991 1.00 68.44 168 GLY A O 1
ATOM 1277 N N . ARG A 1 169 ? 6.873 -5.663 -20.862 1.00 76.88 169 ARG A N 1
ATOM 1278 C CA . ARG A 1 169 ? 7.838 -5.572 -19.762 1.00 76.88 169 ARG A CA 1
ATOM 1279 C C . ARG A 1 169 ? 7.174 -6.126 -18.514 1.00 76.88 169 ARG A C 1
ATOM 1281 O O . ARG A 1 169 ? 6.005 -5.849 -18.289 1.00 76.88 169 ARG A O 1
ATOM 1288 N N . ALA A 1 170 ? 7.930 -6.838 -17.680 1.00 85.62 170 ALA A N 1
ATOM 1289 C CA . ALA A 1 170 ? 7.393 -7.361 -16.428 1.00 85.62 170 ALA A CA 1
ATOM 1290 C C . ALA A 1 170 ? 6.738 -6.241 -15.581 1.00 85.62 170 ALA A C 1
ATOM 1292 O O . ALA A 1 170 ? 7.311 -5.135 -15.503 1.00 85.62 170 ALA A O 1
ATOM 1293 N N . PRO A 1 171 ? 5.577 -6.511 -14.953 1.00 90.56 171 PRO A N 1
ATOM 1294 C CA . PRO A 1 171 ? 4.930 -5.577 -14.043 1.00 90.56 171 PRO A CA 1
ATOM 1295 C C . PRO A 1 171 ? 5.829 -5.274 -12.842 1.00 90.56 171 PRO A C 1
ATOM 1297 O O . PRO A 1 171 ? 6.739 -6.032 -12.487 1.00 90.56 171 PRO A O 1
ATOM 1300 N N . THR A 1 172 ? 5.581 -4.141 -12.197 1.00 91.50 172 THR A N 1
ATOM 1301 C CA . THR A 1 172 ? 6.126 -3.879 -10.866 1.00 91.50 172 THR A CA 1
ATOM 1302 C C . THR A 1 172 ? 5.391 -4.762 -9.854 1.00 91.50 172 THR A C 1
ATOM 1304 O O . THR A 1 172 ? 4.188 -4.983 -9.964 1.00 91.50 172 THR A O 1
ATOM 1307 N N . PHE A 1 173 ? 6.104 -5.224 -8.828 1.00 94.12 173 PHE A N 1
ATOM 1308 C CA . PHE A 1 173 ? 5.498 -5.816 -7.639 1.00 94.12 173 PHE A CA 1
ATOM 1309 C C . PHE A 1 173 ? 6.043 -5.155 -6.372 1.00 94.12 173 PHE A C 1
ATOM 1311 O O . PHE A 1 173 ? 7.221 -4.775 -6.314 1.00 94.12 173 PHE A O 1
ATOM 1318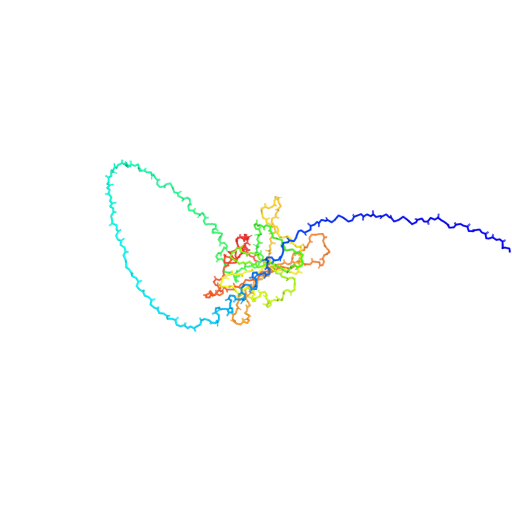 N N . LEU A 1 174 ? 5.199 -5.028 -5.351 1.00 96.06 174 LEU A N 1
ATOM 1319 C CA . LEU A 1 174 ? 5.607 -4.662 -3.995 1.00 96.06 174 LEU 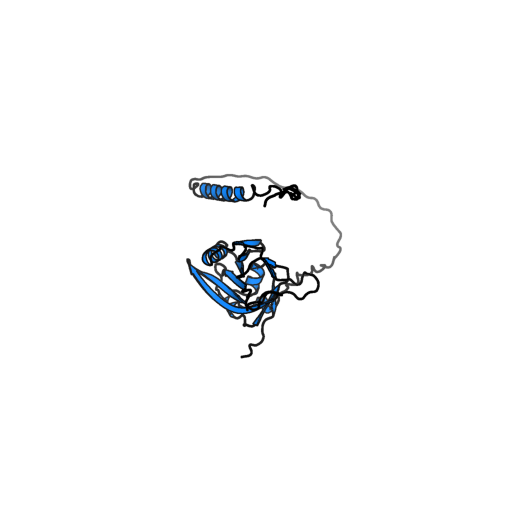A CA 1
ATOM 1320 C C . LEU A 1 174 ? 5.710 -5.936 -3.162 1.00 96.06 174 LEU A C 1
ATOM 1322 O O . LEU A 1 174 ? 4.830 -6.783 -3.244 1.00 96.06 174 LEU A O 1
ATOM 1326 N N . GLU A 1 175 ? 6.781 -6.079 -2.390 1.00 96.12 175 GLU A N 1
ATOM 1327 C CA . GLU A 1 175 ? 7.018 -7.266 -1.565 1.00 96.12 175 GLU A CA 1
ATOM 1328 C C . GLU A 1 175 ? 6.727 -6.924 -0.107 1.00 96.12 175 GLU A C 1
ATOM 1330 O O . GLU A 1 175 ? 7.197 -5.898 0.386 1.00 96.12 175 GLU A O 1
ATOM 1335 N N . VAL A 1 176 ? 5.867 -7.708 0.541 1.00 96.88 176 VAL A N 1
ATOM 1336 C CA . VAL A 1 176 ? 5.336 -7.426 1.877 1.00 96.88 176 VAL A CA 1
ATOM 1337 C C . VAL A 1 176 ? 6.432 -7.638 2.910 1.00 96.88 176 VAL A C 1
ATOM 1339 O O . VAL A 1 176 ? 6.929 -8.745 3.088 1.00 96.88 176 VAL A O 1
ATOM 1342 N N . SER A 1 177 ? 6.749 -6.567 3.631 1.00 95.88 177 SER A N 1
ATOM 1343 C CA . SER A 1 177 ? 7.687 -6.580 4.753 1.00 95.88 177 SER A CA 1
ATOM 1344 C C . SER A 1 177 ? 6.955 -6.916 6.057 1.00 95.88 177 SER A C 1
ATOM 1346 O O . SER A 1 177 ? 7.387 -7.748 6.850 1.00 95.88 177 SER A O 1
ATOM 1348 N N . LYS A 1 178 ? 5.805 -6.260 6.282 1.00 95.38 178 LYS A N 1
ATOM 1349 C CA . LYS A 1 178 ? 4.971 -6.417 7.485 1.00 95.38 178 LYS A CA 1
ATOM 1350 C C . LYS A 1 178 ? 3.566 -5.854 7.283 1.00 95.38 178 LYS A C 1
ATOM 1352 O O . LYS A 1 178 ? 3.383 -4.861 6.575 1.00 95.38 178 LYS A O 1
ATOM 1357 N N . VAL A 1 179 ? 2.605 -6.411 8.013 1.00 96.50 179 VAL A N 1
ATOM 1358 C CA . VAL A 1 179 ? 1.277 -5.822 8.230 1.00 96.50 179 VAL A CA 1
ATOM 1359 C C . VAL A 1 179 ? 1.167 -5.374 9.685 1.00 96.50 179 VAL A C 1
ATOM 1361 O O . VAL A 1 179 ? 1.627 -6.062 10.594 1.00 96.50 179 VAL A O 1
ATOM 1364 N N . LYS A 1 180 ? 0.566 -4.206 9.917 1.00 96.06 180 LYS A N 1
ATOM 1365 C CA . LYS A 1 180 ? 0.254 -3.695 11.255 1.00 96.06 180 LYS A CA 1
ATOM 1366 C C . LYS A 1 180 ? -1.194 -3.221 11.309 1.00 96.06 180 LYS A C 1
ATOM 1368 O O . LYS A 1 180 ? -1.610 -2.441 10.460 1.00 96.06 180 LYS A O 1
ATOM 1373 N N . LEU A 1 181 ? -1.919 -3.603 12.356 1.00 95.31 181 LEU A N 1
ATOM 1374 C CA . LEU A 1 181 ? -3.157 -2.937 12.757 1.00 95.31 181 LEU A CA 1
ATOM 1375 C C . LEU A 1 181 ? -2.831 -1.808 13.746 1.00 95.31 181 LEU A C 1
ATOM 1377 O O . LEU A 1 181 ? -2.138 -2.030 14.741 1.00 95.31 181 LEU A O 1
ATOM 1381 N N . SER A 1 182 ? -3.319 -0.599 13.477 1.00 93.31 182 SER A N 1
ATOM 1382 C CA . SER A 1 182 ? -3.184 0.563 14.364 1.00 93.31 182 SER A CA 1
ATOM 1383 C C . SER A 1 182 ? -4.563 1.142 14.688 1.00 93.31 182 SER A C 1
ATOM 1385 O O . SER A 1 182 ? -5.403 1.284 13.800 1.00 93.31 182 SER A O 1
ATOM 1387 N N . SER A 1 183 ? -4.781 1.501 15.953 1.00 91.12 183 SER A N 1
ATOM 1388 C CA . SER A 1 183 ? -5.957 2.258 16.395 1.00 91.12 183 SER A CA 1
ATOM 1389 C C . SER A 1 183 ? -5.611 3.744 16.466 1.00 91.12 183 SER A C 1
ATOM 1391 O O . SER A 1 183 ? -4.585 4.107 17.040 1.00 91.12 183 SER A O 1
ATOM 1393 N N . TYR A 1 184 ? -6.482 4.585 15.922 1.00 85.06 184 TYR A N 1
ATOM 1394 C CA . TYR A 1 184 ? -6.391 6.043 15.944 1.00 85.06 184 TYR A CA 1
ATOM 1395 C C . TYR A 1 184 ? -7.546 6.634 16.773 1.00 85.06 184 TYR A C 1
ATOM 1397 O O . TYR A 1 184 ? -8.331 5.913 17.400 1.00 85.06 184 TYR A O 1
ATOM 1405 N N . SER A 1 185 ? -7.633 7.964 16.817 1.00 73.12 185 SER A N 1
ATOM 1406 C CA . SER A 1 185 ? -8.711 8.698 17.481 1.00 73.12 185 SER A CA 1
ATOM 1407 C C . SER A 1 185 ? -10.105 8.236 17.022 1.00 73.12 185 SER A C 1
ATOM 1409 O O . SER A 1 185 ? -10.298 7.728 15.915 1.00 73.12 185 SER A O 1
ATOM 1411 N N . GLN A 1 186 ? -11.087 8.390 17.919 1.00 68.31 186 GLN A N 1
ATOM 1412 C CA . GLN A 1 186 ? -12.497 8.017 17.709 1.00 68.31 186 GLN A CA 1
ATOM 1413 C C . GLN A 1 186 ? -12.756 6.511 17.467 1.00 68.31 186 GLN A C 1
ATOM 1415 O O . GLN A 1 186 ? -13.865 6.125 17.121 1.00 68.31 186 GLN A O 1
ATOM 1420 N N . GLY A 1 187 ? -11.767 5.640 17.707 1.00 74.44 187 GLY A N 1
ATOM 1421 C CA . GLY A 1 187 ? -11.908 4.187 17.534 1.00 74.44 187 GLY A CA 1
ATOM 1422 C C . GLY A 1 187 ? -11.636 3.697 16.109 1.00 74.44 187 GLY A C 1
ATOM 1423 O O . GLY A 1 187 ? -11.751 2.499 15.845 1.00 74.44 187 GLY A O 1
ATOM 1424 N N . SER A 1 188 ? -11.226 4.600 15.214 1.00 82.88 188 SER A N 1
ATOM 1425 C CA . SER A 1 188 ? -10.789 4.294 13.852 1.00 82.88 188 SER A CA 1
ATOM 1426 C C . SER A 1 188 ? -9.661 3.265 13.861 1.00 82.88 188 SER A C 1
ATOM 1428 O O . SER A 1 188 ? -8.636 3.465 14.514 1.00 82.88 188 SER 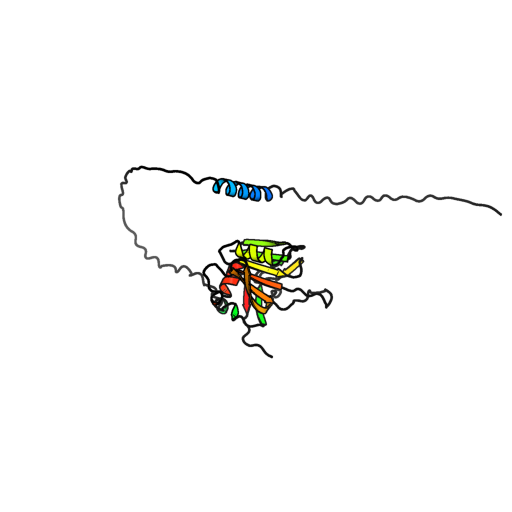A O 1
ATOM 1430 N N . LYS A 1 189 ? -9.818 2.170 13.115 1.00 90.94 189 LYS A N 1
ATOM 1431 C CA . LYS A 1 189 ? -8.783 1.144 12.945 1.00 90.94 189 LYS A CA 1
ATOM 1432 C C . LYS A 1 189 ? -8.273 1.171 11.512 1.00 90.94 189 LYS A C 1
ATOM 1434 O O . LYS A 1 189 ? -9.070 1.153 10.575 1.00 90.94 189 LYS A O 1
ATOM 1439 N N . ILE A 1 190 ? -6.954 1.211 11.356 1.00 93.25 190 ILE A N 1
ATOM 1440 C CA . ILE A 1 190 ? -6.273 1.271 10.062 1.00 93.25 190 ILE A CA 1
ATOM 1441 C C . ILE A 1 190 ? -5.275 0.121 9.967 1.00 93.25 190 ILE A C 1
ATOM 1443 O O . ILE A 1 190 ? -4.461 -0.095 10.871 1.00 93.25 190 ILE A O 1
ATOM 1447 N N . TYR A 1 191 ? -5.314 -0.578 8.842 1.00 95.12 191 TYR A N 1
ATOM 1448 C CA . TYR A 1 191 ? -4.288 -1.520 8.429 1.00 95.12 191 TYR A CA 1
ATOM 1449 C C . TYR A 1 191 ? -3.185 -0.805 7.661 1.00 95.12 191 TYR A C 1
ATOM 1451 O O . TYR A 1 191 ? -3.456 -0.177 6.643 1.00 95.12 191 TYR A O 1
ATOM 1459 N N . THR A 1 192 ? -1.941 -0.936 8.116 1.00 96.62 192 THR A N 1
ATOM 1460 C CA . THR A 1 192 ? -0.748 -0.470 7.404 1.00 96.62 192 THR A CA 1
ATOM 1461 C C . THR A 1 192 ? 0.040 -1.670 6.890 1.00 96.62 192 THR A C 1
ATOM 1463 O O . THR A 1 192 ? 0.686 -2.377 7.667 1.00 96.62 192 THR A O 1
ATOM 1466 N N . ILE A 1 193 ? 0.023 -1.878 5.577 1.00 97.81 193 ILE A N 1
ATOM 1467 C CA . ILE A 1 193 ? 0.891 -2.824 4.872 1.00 97.81 193 ILE A CA 1
ATOM 1468 C C . ILE A 1 193 ? 2.161 -2.059 4.497 1.00 97.81 193 ILE A C 1
ATOM 1470 O O . ILE A 1 193 ? 2.097 -1.051 3.792 1.00 97.81 193 ILE A O 1
ATOM 1474 N N . THR A 1 194 ? 3.314 -2.495 4.997 1.00 97.81 194 THR A N 1
ATOM 1475 C CA . THR A 1 194 ? 4.619 -1.921 4.636 1.00 97.81 194 THR A CA 1
ATOM 1476 C C . THR A 1 194 ? 5.323 -2.862 3.675 1.00 97.81 194 THR A C 1
ATOM 1478 O O . THR A 1 194 ? 5.363 -4.070 3.920 1.00 97.81 194 THR A O 1
ATOM 1481 N N . PHE A 1 195 ? 5.907 -2.308 2.618 1.00 97.50 195 PHE A N 1
ATOM 1482 C CA . PHE A 1 195 ? 6.643 -3.068 1.616 1.00 97.50 195 PHE A CA 1
ATOM 1483 C C . PHE A 1 195 ? 8.143 -2.803 1.708 1.00 97.50 195 PHE A C 1
ATOM 1485 O O . PHE A 1 195 ? 8.562 -1.741 2.171 1.00 97.50 195 PHE A O 1
ATOM 1492 N N . ASP A 1 196 ? 8.941 -3.754 1.234 1.00 95.69 196 ASP A N 1
ATOM 1493 C CA . ASP A 1 196 ? 10.389 -3.594 1.167 1.00 95.69 196 ASP A CA 1
ATOM 1494 C C . ASP A 1 196 ? 10.783 -2.490 0.177 1.00 95.69 196 ASP A C 1
ATOM 1496 O O . ASP A 1 196 ? 10.283 -2.410 -0.955 1.00 95.69 196 ASP A O 1
ATOM 1500 N N . SER A 1 197 ? 11.705 -1.634 0.622 1.00 93.69 197 SER A N 1
ATOM 1501 C CA . SER A 1 197 ? 12.167 -0.448 -0.095 1.00 93.69 197 SER A CA 1
ATOM 1502 C C . SER A 1 197 ? 12.680 -0.787 -1.495 1.00 93.69 197 SER A C 1
ATOM 1504 O O . SER A 1 197 ? 13.643 -1.540 -1.671 1.00 93.69 197 SER A O 1
ATOM 1506 N N . LYS A 1 198 ? 12.096 -0.167 -2.522 1.00 90.19 198 LYS A N 1
ATOM 1507 C CA . LYS A 1 198 ? 12.578 -0.304 -3.902 1.00 90.19 198 LYS A CA 1
ATOM 1508 C C . LYS A 1 198 ? 13.691 0.710 -4.165 1.00 90.19 198 LYS A C 1
ATOM 1510 O O . LYS A 1 198 ? 13.626 1.852 -3.719 1.00 90.19 198 LYS A O 1
ATOM 1515 N N . ARG A 1 199 ? 14.707 0.326 -4.940 1.00 85.88 199 ARG A N 1
ATOM 1516 C CA . ARG A 1 199 ? 15.721 1.269 -5.444 1.00 85.88 199 ARG A CA 1
ATOM 1517 C C . ARG A 1 199 ? 15.266 1.853 -6.789 1.00 85.88 199 ARG A C 1
ATOM 1519 O O . ARG A 1 199 ? 14.862 1.073 -7.658 1.00 85.88 199 ARG A O 1
ATOM 1526 N N . PRO A 1 200 ? 15.331 3.181 -7.005 1.00 79.19 200 PRO A N 1
ATOM 1527 C CA . PRO A 1 200 ? 15.110 3.753 -8.324 1.00 79.19 200 PRO A CA 1
ATOM 1528 C C . PRO A 1 200 ? 16.181 3.252 -9.297 1.00 79.19 200 PRO A C 1
ATOM 1530 O O . PRO A 1 200 ? 17.343 3.071 -8.931 1.00 79.19 200 PRO A O 1
ATOM 1533 N N . LYS A 1 201 ? 15.809 3.061 -10.563 1.00 74.06 201 LYS A N 1
ATOM 1534 C CA . LYS A 1 201 ? 16.792 2.780 -11.616 1.00 74.06 201 LYS A CA 1
ATOM 1535 C C . LYS A 1 201 ? 17.553 4.067 -11.941 1.00 74.06 201 LYS A C 1
ATOM 1537 O O . LYS A 1 201 ? 16.926 5.109 -12.098 1.00 74.06 201 LYS A O 1
ATOM 1542 N N . ASN A 1 202 ? 18.871 3.967 -12.105 1.00 73.69 202 ASN A N 1
ATOM 1543 C CA . ASN A 1 202 ? 19.755 5.060 -12.536 1.00 73.69 202 ASN A CA 1
ATOM 1544 C C . ASN A 1 202 ? 19.820 6.269 -11.572 1.00 73.69 202 ASN A C 1
ATOM 1546 O O . ASN A 1 202 ? 20.020 7.395 -12.017 1.00 73.69 202 ASN A O 1
ATOM 1550 N N . VAL A 1 203 ? 19.655 6.042 -10.265 1.00 73.88 203 VAL A N 1
ATOM 1551 C CA . VAL A 1 203 ? 19.817 7.054 -9.203 1.00 73.88 203 VAL A CA 1
ATOM 1552 C C . VAL A 1 203 ? 20.812 6.527 -8.162 1.00 73.88 203 VAL A C 1
ATOM 1554 O O . VAL A 1 203 ? 21.009 5.315 -8.063 1.00 73.88 203 VAL A O 1
ATOM 1557 N N . ASP A 1 204 ? 21.444 7.429 -7.409 1.00 72.69 204 ASP A N 1
ATOM 1558 C CA . ASP A 1 204 ? 22.442 7.121 -6.379 1.00 72.69 204 ASP A CA 1
ATOM 1559 C C . ASP A 1 204 ? 22.022 5.990 -5.428 1.00 72.69 204 ASP A C 1
ATOM 1561 O O . ASP A 1 204 ? 20.866 5.896 -5.005 1.00 72.69 204 ASP A O 1
ATOM 1565 N N . ALA A 1 205 ? 23.000 5.174 -5.019 1.00 61.81 205 ALA A N 1
ATOM 1566 C CA . ALA A 1 205 ? 22.800 3.944 -4.243 1.00 61.81 205 ALA A CA 1
ATOM 1567 C C . ALA A 1 205 ? 22.057 4.123 -2.899 1.00 61.81 205 ALA A C 1
ATOM 1569 O O . ALA A 1 205 ? 21.510 3.154 -2.370 1.00 61.81 205 ALA A O 1
ATOM 1570 N N . ASN A 1 206 ? 22.016 5.352 -2.373 1.00 69.62 206 ASN A N 1
ATOM 1571 C CA . ASN A 1 206 ? 21.367 5.714 -1.110 1.00 69.62 206 ASN A CA 1
ATOM 1572 C C . ASN A 1 206 ? 19.900 6.160 -1.270 1.00 69.62 206 ASN A C 1
ATOM 1574 O O . ASN A 1 206 ? 19.243 6.466 -0.277 1.00 69.62 206 ASN A O 1
ATOM 1578 N N . SER A 1 207 ? 19.368 6.229 -2.495 1.00 81.75 207 SER A N 1
ATOM 1579 C CA . SER A 1 207 ? 17.969 6.599 -2.727 1.00 81.75 207 SER A CA 1
ATOM 1580 C C . SER A 1 207 ? 17.053 5.381 -2.560 1.00 81.75 207 SER A C 1
ATOM 1582 O O . SER A 1 207 ? 17.075 4.465 -3.382 1.00 81.75 207 SER A O 1
ATOM 1584 N N . SER A 1 208 ? 16.233 5.366 -1.504 1.00 90.38 208 SER A N 1
ATOM 1585 C CA . SER A 1 208 ? 15.135 4.406 -1.326 1.00 90.38 208 SER A CA 1
ATOM 1586 C C . SER A 1 208 ? 13.788 5.012 -1.724 1.00 90.38 208 SER A C 1
ATOM 1588 O O . SER A 1 208 ? 13.490 6.175 -1.432 1.00 90.38 208 SER A O 1
ATOM 1590 N N . ILE A 1 209 ? 12.960 4.202 -2.379 1.00 92.31 209 ILE A N 1
ATOM 1591 C CA . ILE A 1 209 ? 11.529 4.432 -2.562 1.00 92.31 209 ILE A CA 1
ATOM 1592 C C . ILE A 1 209 ? 10.818 3.498 -1.589 1.00 92.31 209 ILE A C 1
ATOM 1594 O O . ILE A 1 209 ? 10.733 2.289 -1.813 1.00 92.31 209 ILE A O 1
ATOM 1598 N N . ASP A 1 210 ? 10.320 4.078 -0.508 1.00 95.25 210 ASP A N 1
ATOM 1599 C CA . ASP A 1 210 ? 9.513 3.385 0.485 1.00 95.25 210 ASP A CA 1
ATOM 1600 C C . ASP A 1 210 ? 8.048 3.550 0.080 1.00 95.25 210 ASP A C 1
ATOM 1602 O O . ASP A 1 210 ? 7.624 4.645 -0.315 1.00 95.25 210 ASP A O 1
ATOM 1606 N N . ILE A 1 211 ? 7.289 2.457 0.129 1.00 96.75 211 ILE A N 1
ATOM 1607 C CA . ILE A 1 211 ? 5.871 2.417 -0.232 1.00 96.75 211 ILE A CA 1
ATOM 1608 C C . ILE A 1 211 ? 5.115 1.701 0.887 1.00 96.75 211 ILE A C 1
ATOM 1610 O O . ILE A 1 211 ? 5.592 0.709 1.444 1.00 96.75 211 ILE A O 1
ATOM 1614 N N . SER A 1 212 ? 3.924 2.195 1.207 1.00 97.62 212 SER A N 1
ATOM 1615 C CA . SER A 1 212 ? 2.983 1.539 2.110 1.00 97.62 212 SER A CA 1
ATOM 1616 C C . SER A 1 212 ? 1.553 1.663 1.594 1.00 97.62 212 SER A C 1
ATOM 1618 O O . SER A 1 212 ? 1.226 2.545 0.798 1.00 97.62 212 SER A O 1
ATOM 1620 N N . ILE A 1 213 ? 0.694 0.756 2.048 1.00 97.44 213 ILE A N 1
ATOM 1621 C CA . ILE A 1 213 ? -0.754 0.844 1.876 1.00 97.44 213 ILE A CA 1
ATOM 1622 C C . ILE A 1 213 ? -1.381 1.050 3.253 1.00 97.44 213 ILE A C 1
ATOM 1624 O O . ILE A 1 213 ? -1.066 0.319 4.189 1.00 97.44 213 ILE A O 1
ATOM 1628 N N . MET A 1 214 ? -2.263 2.039 3.376 1.00 96.25 214 MET A N 1
ATOM 1629 C CA . MET A 1 214 ? -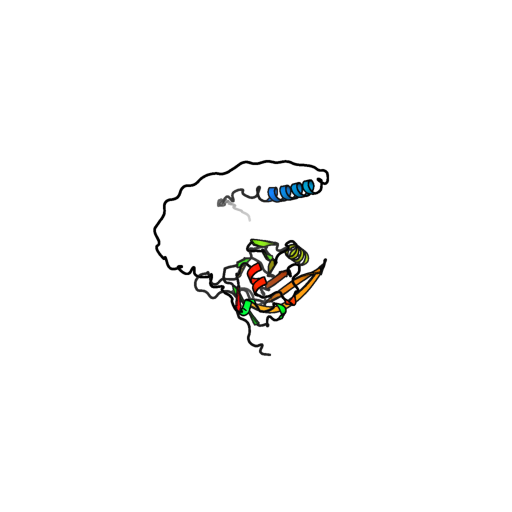3.066 2.306 4.570 1.00 96.25 214 MET A CA 1
ATOM 1630 C C . MET A 1 214 ? -4.543 2.104 4.233 1.00 96.25 214 MET A C 1
ATOM 1632 O O . MET A 1 214 ? -5.061 2.847 3.410 1.00 96.25 214 MET A O 1
ATOM 1636 N N . CYS A 1 215 ? -5.224 1.135 4.842 1.00 94.88 215 CYS A N 1
ATOM 1637 C CA . CYS A 1 215 ? -6.643 0.852 4.596 1.00 94.88 215 CYS A CA 1
ATOM 1638 C C . CYS A 1 215 ? -7.480 1.017 5.865 1.00 94.88 215 CYS A C 1
ATOM 1640 O O . CYS A 1 215 ? -7.070 0.553 6.931 1.00 94.88 215 CYS A O 1
ATOM 1642 N N . SER A 1 216 ? -8.658 1.633 5.764 1.00 93.06 216 SER A N 1
ATOM 1643 C CA . SER A 1 216 ? -9.629 1.655 6.861 1.00 93.06 216 SER A CA 1
ATOM 1644 C C . SER A 1 216 ? -10.293 0.291 7.045 1.00 93.06 216 SER A C 1
ATOM 1646 O O . SER A 1 216 ? -10.656 -0.380 6.079 1.00 93.06 216 SER A O 1
ATOM 1648 N N . VAL A 1 217 ? -10.465 -0.122 8.304 1.00 90.94 217 VAL A N 1
ATOM 1649 C CA . VAL A 1 217 ? -11.360 -1.235 8.644 1.00 90.94 217 VAL A CA 1
ATOM 1650 C C . VAL A 1 217 ? -12.802 -0.757 8.429 1.00 90.94 217 VAL A C 1
ATOM 1652 O O . VAL A 1 217 ? -13.158 0.286 8.989 1.00 90.94 217 VAL A O 1
ATOM 1655 N N . PRO A 1 218 ? -13.636 -1.467 7.645 1.00 85.50 218 PRO A N 1
ATOM 1656 C CA . PRO A 1 218 ? -15.023 -1.068 7.418 1.00 85.50 218 PRO A CA 1
ATOM 1657 C C . PRO A 1 218 ? -15.837 -1.033 8.716 1.00 85.50 218 PRO A C 1
ATOM 1659 O O . PRO A 1 218 ? -15.598 -1.809 9.644 1.00 85.50 218 PRO A O 1
ATOM 1662 N N . GLN A 1 219 ? -16.831 -0.147 8.785 1.00 82.56 219 GLN A N 1
ATOM 1663 C CA . GLN A 1 219 ? -17.706 -0.064 9.956 1.00 82.56 219 GLN A CA 1
ATOM 1664 C C . GLN A 1 219 ? -18.481 -1.379 10.146 1.00 82.56 219 GLN A C 1
ATOM 1666 O O . GLN A 1 219 ? -19.001 -1.950 9.191 1.00 82.56 219 GLN A O 1
ATOM 1671 N N . GLY A 1 220 ? -18.542 -1.872 11.386 1.00 83.25 220 GLY A N 1
ATOM 1672 C CA . GLY A 1 220 ? -19.201 -3.141 11.722 1.00 83.25 220 GLY A CA 1
ATOM 1673 C C . GLY A 1 220 ? -18.417 -4.413 11.364 1.00 83.25 220 GLY A C 1
ATOM 1674 O O . GLY A 1 220 ? -18.862 -5.498 11.726 1.00 83.25 220 GLY A O 1
ATOM 1675 N N . VAL A 1 221 ? -17.252 -4.307 10.714 1.00 87.06 221 VAL A N 1
ATOM 1676 C CA . VAL A 1 221 ? -16.386 -5.456 10.405 1.00 87.06 221 VAL A CA 1
ATOM 1677 C C . VAL A 1 221 ? -15.327 -5.620 11.496 1.00 87.06 221 VAL A C 1
ATOM 1679 O O . VAL A 1 221 ? -14.614 -4.677 11.847 1.00 87.06 221 VAL A O 1
ATOM 1682 N N . GLU A 1 222 ? -15.199 -6.829 12.048 1.00 89.94 222 GLU A N 1
ATOM 1683 C CA . GLU A 1 222 ? -14.080 -7.142 12.937 1.00 89.94 222 GLU A CA 1
ATOM 1684 C C . GLU A 1 222 ? -12.764 -7.158 12.143 1.00 89.94 222 GLU A C 1
ATOM 1686 O O . GLU A 1 222 ? -12.727 -7.745 11.063 1.00 89.94 222 GLU A O 1
ATOM 1691 N N . PRO A 1 223 ? -11.663 -6.570 12.653 1.00 89.56 223 PRO A N 1
ATOM 1692 C CA . PRO A 1 223 ? -10.417 -6.470 11.893 1.00 89.56 223 PRO A CA 1
ATOM 1693 C C . PRO A 1 223 ? -9.890 -7.823 11.386 1.00 89.56 223 PRO A C 1
ATOM 1695 O O . PRO A 1 223 ? -9.446 -7.916 10.247 1.00 89.56 223 PRO A O 1
ATOM 1698 N N . SER A 1 224 ? -10.013 -8.888 12.187 1.00 89.88 224 SER A N 1
ATOM 1699 C CA . SER A 1 224 ? -9.648 -10.267 11.815 1.00 89.88 224 SER A CA 1
ATOM 1700 C C . SER A 1 224 ? -10.330 -10.782 10.547 1.00 89.88 224 SER A C 1
ATOM 1702 O O . SER A 1 224 ? -9.804 -11.686 9.906 1.00 89.88 224 SER A O 1
ATOM 1704 N N . ASN A 1 225 ? -11.477 -10.208 10.182 1.00 91.50 225 ASN A N 1
ATOM 1705 C CA . ASN A 1 225 ? -12.282 -10.634 9.044 1.00 91.50 225 ASN A CA 1
ATOM 1706 C C . ASN A 1 225 ? -11.984 -9.805 7.781 1.00 91.50 225 ASN A C 1
ATOM 1708 O O . ASN A 1 225 ? -12.577 -10.071 6.742 1.00 91.50 225 ASN A O 1
ATOM 1712 N N . VAL A 1 226 ? -11.088 -8.809 7.854 1.00 91.81 226 VAL A N 1
ATOM 1713 C CA . VAL A 1 226 ? -10.630 -8.044 6.683 1.00 91.81 226 VAL A CA 1
ATOM 1714 C C . VAL A 1 226 ? -9.629 -8.883 5.895 1.00 91.81 226 VAL A C 1
ATOM 1716 O O . VAL A 1 226 ? -8.598 -9.310 6.420 1.00 91.81 226 VAL A O 1
ATOM 1719 N N . THR A 1 227 ? -9.919 -9.089 4.617 1.00 94.12 227 THR A N 1
ATOM 1720 C CA . THR A 1 227 ? -9.180 -9.976 3.715 1.00 94.12 227 THR A CA 1
ATOM 1721 C C . THR A 1 227 ? -8.389 -9.214 2.648 1.00 94.12 227 THR A C 1
ATOM 1723 O O . THR A 1 227 ? -8.577 -8.013 2.429 1.00 94.12 227 THR A O 1
ATOM 1726 N N . LEU A 1 228 ? -7.517 -9.923 1.921 1.00 93.50 228 LEU A N 1
ATOM 1727 C CA . LEU A 1 228 ? -6.911 -9.398 0.692 1.00 93.50 228 LEU A CA 1
ATOM 1728 C C . LEU A 1 228 ? -7.961 -9.016 -0.366 1.00 93.50 228 LEU A C 1
ATOM 1730 O O . LEU A 1 228 ? -7.725 -8.083 -1.133 1.00 93.50 228 LEU A O 1
ATOM 1734 N N . GLY A 1 229 ? -9.110 -9.699 -0.408 1.00 92.19 229 GLY A N 1
ATOM 1735 C CA . GLY A 1 229 ? -10.224 -9.368 -1.298 1.00 92.19 229 GLY A CA 1
ATOM 1736 C C . GLY A 1 229 ? -10.772 -7.962 -1.047 1.00 92.19 229 GLY A C 1
ATOM 1737 O O . GLY A 1 229 ? -10.893 -7.182 -1.992 1.00 92.19 229 GLY A O 1
ATOM 1738 N N . ASP A 1 230 ? -11.006 -7.606 0.219 1.00 91.12 230 ASP A N 1
ATOM 1739 C CA . ASP A 1 230 ? -11.518 -6.285 0.625 1.00 91.12 230 ASP A CA 1
ATOM 1740 C C . ASP A 1 230 ? -10.531 -5.158 0.283 1.00 91.12 230 ASP A C 1
ATOM 1742 O O . ASP A 1 230 ? -10.913 -4.087 -0.207 1.00 91.12 230 ASP A O 1
ATOM 1746 N N . VAL A 1 231 ? -9.233 -5.415 0.489 1.00 91.88 231 VAL A N 1
ATOM 1747 C CA . VAL A 1 231 ? -8.162 -4.505 0.061 1.00 91.88 231 VAL A CA 1
ATOM 1748 C C . VAL A 1 231 ? -8.218 -4.326 -1.455 1.00 91.88 231 VAL A C 1
ATOM 1750 O O . VAL A 1 231 ? -8.333 -3.196 -1.929 1.00 91.88 231 VAL A O 1
ATOM 1753 N N . ASN A 1 232 ? -8.203 -5.415 -2.229 1.00 91.88 232 ASN A N 1
ATOM 1754 C CA . ASN A 1 232 ? -8.188 -5.334 -3.690 1.00 91.88 232 ASN A CA 1
ATOM 1755 C C . ASN A 1 232 ? -9.430 -4.623 -4.244 1.00 91.88 232 ASN A C 1
ATOM 1757 O O . ASN A 1 232 ? -9.308 -3.775 -5.125 1.00 91.88 232 ASN A O 1
ATOM 1761 N N . GLN A 1 233 ? -10.613 -4.905 -3.692 1.00 91.06 233 GLN A N 1
ATOM 1762 C CA . GLN A 1 233 ? -11.868 -4.251 -4.067 1.00 91.06 233 GLN A CA 1
ATOM 1763 C C . GLN A 1 233 ? -11.817 -2.735 -3.826 1.00 91.06 233 GLN A C 1
ATOM 1765 O O . GLN A 1 233 ? -12.231 -1.962 -4.692 1.00 91.06 233 GLN A O 1
ATOM 1770 N N . SER A 1 234 ? -11.249 -2.294 -2.698 1.00 91.00 234 SER A N 1
ATOM 1771 C CA . SER A 1 234 ? -11.051 -0.864 -2.393 1.00 91.00 234 SER A CA 1
ATOM 1772 C C . SER A 1 234 ? -10.202 -0.160 -3.456 1.00 91.00 234 SER A C 1
ATOM 1774 O O . SER A 1 234 ? -10.454 0.995 -3.800 1.00 91.00 234 SER A O 1
ATOM 1776 N N . PHE A 1 235 ? -9.234 -0.892 -4.009 1.00 91.50 235 PHE A N 1
ATOM 1777 C CA . PHE A 1 235 ? -8.336 -0.488 -5.087 1.00 91.50 235 PHE A CA 1
ATOM 1778 C C . PHE A 1 235 ? -8.874 -0.758 -6.513 1.00 91.50 235 PHE A C 1
ATOM 1780 O O . PHE A 1 235 ? -8.149 -0.548 -7.486 1.00 91.50 235 PHE A O 1
ATOM 1787 N N . GLY A 1 236 ? -10.120 -1.219 -6.676 1.00 89.69 236 GLY A N 1
ATOM 1788 C CA . GLY A 1 236 ? -10.694 -1.527 -7.994 1.00 89.69 236 GLY A CA 1
ATOM 1789 C C . GLY A 1 236 ? -10.074 -2.753 -8.680 1.00 89.69 236 GLY A C 1
ATOM 1790 O O . GLY A 1 236 ? -9.961 -2.784 -9.900 1.00 89.69 236 GLY A O 1
ATOM 1791 N N . TYR A 1 237 ? -9.649 -3.746 -7.895 1.00 89.81 237 TYR A N 1
ATOM 1792 C CA . TYR A 1 237 ? -9.002 -4.993 -8.321 1.00 89.81 237 TYR A CA 1
ATOM 1793 C C . TYR A 1 237 ? -7.658 -4.830 -9.049 1.00 89.81 237 TYR A C 1
ATOM 1795 O O . TYR A 1 237 ? -7.250 -5.718 -9.796 1.00 89.81 237 TYR A O 1
ATOM 1803 N N . MET A 1 238 ? -6.938 -3.729 -8.811 1.00 90.38 238 MET A N 1
ATOM 1804 C CA . MET A 1 238 ? -5.670 -3.416 -9.486 1.00 90.38 238 MET A CA 1
ATOM 1805 C C . MET A 1 238 ? -4.492 -4.353 -9.164 1.00 90.38 238 MET A C 1
ATOM 1807 O O . MET A 1 238 ? -3.434 -4.197 -9.776 1.00 90.38 238 MET A O 1
ATOM 1811 N N . PHE A 1 239 ? -4.633 -5.276 -8.206 1.00 92.44 239 PHE A N 1
ATOM 1812 C CA . PHE A 1 239 ? -3.578 -6.206 -7.807 1.00 92.44 239 PHE A CA 1
ATOM 1813 C C . PHE A 1 239 ? -3.890 -7.660 -8.180 1.00 92.44 239 PHE A C 1
ATOM 1815 O O . PHE A 1 239 ? -5.032 -8.125 -8.083 1.00 92.44 239 PHE A O 1
ATOM 1822 N N . ASP A 1 240 ? -2.839 -8.396 -8.535 1.00 93.00 240 ASP A N 1
ATOM 1823 C CA . ASP A 1 240 ? -2.740 -9.832 -8.268 1.00 93.00 240 ASP A CA 1
ATOM 1824 C C . ASP A 1 240 ? -1.840 -10.081 -7.057 1.00 93.00 240 ASP A C 1
ATOM 1826 O O . ASP A 1 240 ? -0.962 -9.278 -6.728 1.00 93.00 240 ASP A O 1
ATOM 1830 N N . TYR A 1 241 ? -2.062 -11.218 -6.402 1.00 94.06 241 TYR A N 1
ATOM 1831 C CA . TYR A 1 241 ? -1.329 -11.632 -5.212 1.00 94.06 241 TYR A CA 1
ATOM 1832 C C . TYR A 1 241 ? -0.566 -12.923 -5.471 1.00 94.06 241 TYR A C 1
ATOM 1834 O O . TYR A 1 241 ? -1.177 -13.926 -5.844 1.00 94.06 241 TYR A O 1
ATOM 1842 N N . THR A 1 242 ? 0.735 -12.909 -5.187 1.00 93.38 242 THR A N 1
ATOM 1843 C CA . THR A 1 242 ? 1.566 -14.114 -5.069 1.00 93.38 242 THR A CA 1
ATOM 1844 C C . THR A 1 242 ? 1.902 -14.295 -3.597 1.00 93.38 242 THR A C 1
ATOM 1846 O O . THR A 1 242 ? 2.582 -13.455 -3.014 1.00 93.38 242 THR A O 1
ATOM 1849 N N . ILE A 1 243 ? 1.405 -15.357 -2.972 1.00 94.00 243 ILE A N 1
ATOM 1850 C CA . ILE A 1 243 ? 1.588 -15.599 -1.535 1.00 94.00 243 ILE A CA 1
ATOM 1851 C C . ILE A 1 243 ? 2.865 -16.406 -1.319 1.00 94.00 243 ILE A C 1
ATOM 1853 O O . ILE A 1 243 ? 3.099 -17.384 -2.032 1.00 94.00 243 ILE A O 1
ATOM 1857 N N . SER A 1 244 ? 3.694 -16.003 -0.353 1.00 90.75 244 SER A N 1
ATOM 1858 C CA . SER A 1 244 ? 4.879 -16.794 -0.013 1.00 90.75 244 SER A CA 1
ATOM 1859 C C . SER A 1 244 ? 4.483 -18.060 0.749 1.00 90.75 244 SER A C 1
ATOM 1861 O O . SER A 1 244 ? 3.761 -17.994 1.742 1.00 90.75 244 SER A O 1
ATOM 1863 N N . ASN A 1 245 ? 4.976 -19.216 0.297 1.00 83.50 245 ASN A N 1
ATOM 1864 C CA . ASN A 1 245 ? 4.682 -20.515 0.914 1.00 83.50 245 ASN A CA 1
ATOM 1865 C C . ASN A 1 245 ? 5.530 -20.796 2.165 1.00 83.50 245 ASN A C 1
ATOM 1867 O O . ASN A 1 245 ? 5.166 -21.641 2.979 1.00 83.50 245 ASN A O 1
ATOM 1871 N N . TYR A 1 246 ? 6.682 -20.136 2.294 1.00 76.19 246 TYR A N 1
ATOM 1872 C CA . TYR A 1 246 ? 7.596 -20.270 3.424 1.00 76.19 246 TYR A CA 1
ATOM 1873 C C . TYR A 1 246 ? 8.455 -19.010 3.568 1.00 76.19 246 TYR A C 1
ATOM 1875 O O . TYR A 1 246 ? 8.573 -18.207 2.643 1.00 76.19 246 TYR A O 1
ATOM 1883 N N . ILE A 1 247 ? 9.055 -18.842 4.743 1.00 67.62 247 ILE A N 1
ATOM 1884 C CA . ILE A 1 247 ? 10.031 -17.791 5.030 1.00 67.62 247 ILE A CA 1
ATOM 1885 C C . ILE A 1 247 ? 11.310 -18.517 5.436 1.00 67.62 247 ILE A C 1
ATOM 1887 O O . ILE A 1 247 ? 11.294 -19.307 6.379 1.00 67.62 247 ILE A O 1
ATOM 1891 N N . GLU A 1 248 ? 12.386 -18.296 4.690 1.00 64.56 248 GLU A N 1
ATOM 1892 C CA . GLU A 1 248 ? 13.717 -18.824 4.999 1.00 64.56 248 GLU A CA 1
ATOM 1893 C C . GLU A 1 248 ? 14.439 -17.833 5.931 1.00 64.56 248 GLU A C 1
ATOM 1895 O O . GLU A 1 248 ? 14.305 -16.619 5.753 1.00 64.56 248 GLU A O 1
ATOM 1900 N N . ILE A 1 249 ? 15.124 -18.345 6.962 1.00 65.12 249 ILE A N 1
ATOM 1901 C CA . ILE A 1 249 ? 15.711 -17.580 8.084 1.00 65.12 249 ILE A CA 1
ATOM 1902 C C . ILE A 1 249 ? 17.192 -17.937 8.225 1.00 65.12 249 ILE A C 1
ATOM 1904 O O . ILE A 1 249 ? 17.474 -19.155 8.280 1.00 65.12 249 ILE A O 1
#

Organism: NCBI:txid314275